Protein AF-A0A3C0AS66-F1 (afdb_monomer_lite)

Secondary structure (DSSP, 8-state):
-TTGGGTEEEEEEEEEEES----HHHHEE---SSEEEEEEEEEEEEEEEE-SSSSS--EEEEEEEEEEEEE-TT-SS---EEEPPEESSTTS---EEEEETTEEEEE-SEEE-SS--S----TTHHHHHHHHHHHHHHHHHHHHHH---------SS---SS--HHHHHHHHHHHHHHT-S-HHHHHHHHHHHHHHHHHHHS---SSPP-HHHHHHHHHHHT-

Sequence (223 aa):
EREAKAGKLKLEVRATGVGLIPDLDQIVDLKPKEFDVTAVENEGVSVSQFDKTEAGNAINSERLWLVSMEARPDLTRHPETFSFGLPKQEDHEVTYQRFEDADLVSVEPDIMLQQEYGTPEKSWMVPASVVFAVLILLVIIYRLIARKAPVVTSARYQVPEKITPFTVLGLLKDIERTNGLSPTGKQELGVSISRLEHYYFETPEGEEPDLNAVVHRWVNQTR

Radius of gyration: 50.4 Å; chains: 1; bounding box: 90×29×130 Å

Structure (mmCIF, N/CA/C/O backbone):
data_AF-A0A3C0AS66-F1
#
_entry.id   AF-A0A3C0AS66-F1
#
loop_
_atom_site.group_PDB
_atom_site.id
_atom_site.type_symbol
_atom_site.label_atom_id
_atom_site.label_alt_id
_atom_site.label_comp_id
_atom_site.label_asym_id
_atom_site.label_entity_id
_atom_site.label_seq_id
_atom_site.pdbx_PDB_ins_code
_atom_site.Cartn_x
_atom_site.Cartn_y
_atom_site.Cartn_z
_atom_site.occupancy
_atom_site.B_iso_or_equiv
_atom_site.auth_seq_id
_atom_site.auth_comp_id
_atom_site.auth_asym_id
_atom_site.auth_atom_id
_atom_site.pdbx_PDB_model_num
ATOM 1 N N . GLU A 1 1 ? 1.933 6.339 10.152 1.00 84.06 1 GLU A N 1
ATOM 2 C CA . GLU A 1 1 ? 2.713 6.357 8.888 1.00 84.06 1 GLU A CA 1
ATOM 3 C C . GLU A 1 1 ? 4.245 6.218 9.046 1.00 84.06 1 GLU A C 1
ATOM 5 O O . GLU A 1 1 ? 4.975 6.390 8.079 1.00 84.06 1 GLU A O 1
ATOM 10 N N . ARG A 1 2 ? 4.789 5.855 10.225 1.00 81.94 2 ARG A N 1
ATOM 11 C CA . ARG A 1 2 ? 6.257 5.804 10.444 1.00 81.94 2 ARG A CA 1
ATOM 12 C C . ARG A 1 2 ? 7.000 4.777 9.572 1.00 81.94 2 ARG A C 1
ATOM 14 O O . ARG A 1 2 ? 8.170 4.976 9.264 1.00 81.94 2 ARG A O 1
ATOM 21 N N . GLU A 1 3 ? 6.321 3.708 9.159 1.00 81.75 3 GLU A N 1
ATOM 22 C CA . GLU A 1 3 ? 6.874 2.645 8.306 1.00 81.75 3 GLU A CA 1
ATOM 23 C C . GLU A 1 3 ? 6.537 2.817 6.812 1.00 81.75 3 GLU A C 1
ATOM 25 O O . GLU A 1 3 ? 6.777 1.906 6.019 1.00 81.75 3 GLU A O 1
ATOM 30 N N . ALA A 1 4 ? 6.056 3.993 6.390 1.00 83.31 4 ALA A N 1
ATOM 31 C CA . ALA A 1 4 ? 5.681 4.237 4.993 1.00 83.31 4 ALA A CA 1
ATOM 32 C C . ALA A 1 4 ? 6.839 4.013 4.006 1.00 83.31 4 ALA A C 1
ATOM 34 O O . ALA A 1 4 ? 6.635 3.501 2.911 1.00 83.31 4 ALA A O 1
ATOM 35 N N . LYS A 1 5 ? 8.088 4.285 4.418 1.00 82.06 5 LYS A N 1
ATOM 36 C CA . LYS A 1 5 ? 9.289 3.993 3.608 1.00 82.06 5 LYS A CA 1
ATOM 37 C C . LYS A 1 5 ? 9.465 2.505 3.285 1.00 82.06 5 LYS A C 1
ATOM 39 O O . LYS A 1 5 ? 10.119 2.178 2.302 1.00 82.06 5 LYS A O 1
ATOM 44 N N . ALA A 1 6 ? 8.919 1.619 4.115 1.00 81.88 6 ALA A N 1
ATOM 45 C CA . ALA A 1 6 ? 8.888 0.178 3.880 1.00 81.88 6 ALA A CA 1
ATOM 46 C C . ALA A 1 6 ? 7.614 -0.268 3.135 1.00 81.88 6 ALA A C 1
ATOM 48 O O . ALA A 1 6 ? 7.385 -1.465 2.998 1.00 81.88 6 ALA A O 1
ATOM 49 N N . GLY A 1 7 ? 6.776 0.676 2.690 1.00 86.00 7 GLY A N 1
ATOM 50 C CA . GLY A 1 7 ? 5.489 0.416 2.045 1.00 86.00 7 GLY A CA 1
ATOM 51 C C . GLY A 1 7 ? 4.384 -0.031 3.004 1.00 86.00 7 GLY A C 1
ATOM 52 O O . GLY A 1 7 ? 3.325 -0.446 2.539 1.00 86.00 7 GLY A O 1
ATOM 53 N N . LYS A 1 8 ? 4.613 0.049 4.322 1.00 90.94 8 LYS A N 1
ATOM 54 C CA . LYS A 1 8 ? 3.719 -0.511 5.341 1.00 90.94 8 LYS A CA 1
ATOM 55 C C . LYS A 1 8 ? 2.936 0.561 6.079 1.00 90.94 8 LYS A C 1
ATOM 57 O O . LYS A 1 8 ? 3.510 1.498 6.641 1.00 90.94 8 LYS A O 1
ATOM 62 N N . LEU A 1 9 ? 1.625 0.366 6.147 1.00 94.31 9 LEU A N 1
ATOM 63 C CA . LEU A 1 9 ? 0.724 1.111 7.013 1.00 94.31 9 LEU A CA 1
ATOM 64 C C . LEU A 1 9 ? 0.410 0.265 8.252 1.00 94.31 9 LEU A C 1
ATOM 66 O O . LEU A 1 9 ? -0.066 -0.863 8.151 1.00 94.31 9 LEU A O 1
ATOM 70 N N . LYS A 1 10 ? 0.704 0.811 9.431 1.00 94.44 10 LYS A N 1
ATOM 71 C CA . LYS A 1 10 ? 0.409 0.188 10.724 1.00 94.44 10 LYS A CA 1
ATOM 72 C C . LYS A 1 10 ? -0.787 0.892 11.353 1.00 94.44 10 LYS A C 1
ATOM 74 O O . LYS A 1 10 ? -0.765 2.118 11.475 1.00 94.44 10 LYS A O 1
ATOM 79 N N . LEU A 1 11 ? -1.783 0.114 11.754 1.00 95.12 11 LEU A N 1
ATOM 80 C CA . LEU A 1 11 ? -2.949 0.564 12.504 1.00 95.12 11 LEU A CA 1
ATOM 81 C C . LEU A 1 11 ? -2.978 -0.166 13.842 1.00 95.12 11 LEU A C 1
ATOM 83 O O . LEU A 1 11 ? -2.943 -1.392 13.886 1.00 95.12 11 LEU A O 1
ATOM 87 N N . GLU A 1 12 ? -3.061 0.598 14.920 1.00 95.44 12 GLU A N 1
ATOM 88 C CA . GLU A 1 12 ? -3.324 0.065 16.250 1.00 95.44 12 GLU A CA 1
ATOM 89 C C . GLU A 1 12 ? -4.827 0.139 16.520 1.00 95.44 12 GLU A C 1
ATOM 91 O O . GLU A 1 12 ? -5.453 1.177 16.295 1.00 95.44 12 GLU A O 1
ATOM 96 N N . VAL A 1 13 ? -5.407 -0.964 16.986 1.00 96.00 13 VAL A N 1
ATOM 97 C CA . VAL A 1 13 ? -6.795 -1.015 17.448 1.00 96.00 13 VAL A CA 1
ATOM 98 C C . VAL A 1 13 ? -6.774 -1.381 18.919 1.00 96.00 13 VAL A C 1
ATOM 100 O O . VAL A 1 13 ? -6.309 -2.459 19.284 1.00 96.00 13 VAL A O 1
ATOM 103 N N . ARG A 1 14 ? -7.293 -0.489 19.761 1.00 95.94 14 ARG A N 1
ATOM 104 C CA . ARG A 1 14 ? -7.450 -0.712 21.197 1.00 95.94 14 ARG A CA 1
ATOM 105 C C . ARG A 1 14 ? -8.931 -0.749 21.535 1.00 95.94 14 ARG A C 1
ATOM 107 O O . ARG A 1 14 ? -9.639 0.219 21.271 1.00 95.94 14 ARG A O 1
ATOM 114 N N . ALA A 1 15 ? -9.373 -1.838 22.149 1.00 95.56 15 ALA A N 1
ATOM 115 C CA . ALA A 1 15 ? -10.711 -1.956 22.709 1.00 95.56 15 ALA A CA 1
ATOM 116 C C . ALA A 1 15 ? -10.625 -2.040 24.232 1.00 95.56 15 ALA A C 1
ATOM 118 O O . ALA A 1 15 ? -9.765 -2.735 24.770 1.00 95.56 15 ALA A O 1
ATOM 119 N N . THR A 1 16 ? -11.536 -1.360 24.917 1.00 94.12 16 THR A N 1
ATOM 120 C CA . THR A 1 16 ? -11.717 -1.436 26.367 1.00 94.12 16 THR A CA 1
ATOM 121 C C . THR A 1 16 ? -13.178 -1.737 26.666 1.00 94.12 16 THR A C 1
ATOM 123 O O . THR A 1 16 ? -14.070 -1.358 25.907 1.00 94.12 16 THR A O 1
ATOM 126 N N . GLY A 1 17 ? -13.445 -2.452 27.755 1.00 91.81 17 GLY A N 1
ATOM 127 C CA . GLY A 1 17 ? -14.819 -2.773 28.120 1.00 91.81 17 GLY A CA 1
ATOM 128 C C . GLY A 1 17 ? -14.942 -3.652 29.352 1.00 91.81 17 GLY A C 1
ATOM 129 O O . GLY A 1 17 ? -13.951 -4.058 29.964 1.00 91.81 17 GLY A O 1
ATOM 130 N N . VAL A 1 18 ? -16.192 -3.947 29.704 1.00 90.25 18 VAL A N 1
ATOM 131 C CA . VAL A 1 18 ? -16.537 -4.852 30.801 1.00 90.25 18 VAL A CA 1
ATOM 132 C C . VAL A 1 18 ? -16.698 -6.274 30.258 1.00 90.25 18 VAL A C 1
ATOM 134 O O . VAL A 1 18 ? -17.420 -6.511 29.294 1.00 90.25 18 VAL A O 1
ATOM 137 N N . GLY A 1 19 ? -16.038 -7.239 30.894 1.00 89.12 19 GLY A N 1
ATOM 138 C CA . GLY A 1 19 ? -16.016 -8.644 30.503 1.00 89.12 19 GLY A CA 1
ATOM 139 C C . GLY A 1 19 ? -14.790 -9.008 29.670 1.00 89.12 19 GLY A C 1
ATOM 140 O O . GLY A 1 19 ? -13.739 -8.378 29.771 1.00 89.12 19 GLY A O 1
ATOM 141 N N . LEU A 1 20 ? -14.909 -10.075 28.881 1.00 90.31 20 LEU A N 1
ATOM 142 C CA . LEU A 1 20 ? -13.871 -10.508 27.949 1.00 90.31 20 LEU A CA 1
ATOM 143 C C . LEU A 1 20 ? -14.140 -9.900 26.577 1.00 90.31 20 LEU A C 1
ATOM 145 O O . LEU A 1 20 ? -15.201 -10.128 25.999 1.00 90.31 20 LEU A O 1
ATOM 149 N N . ILE A 1 21 ? -13.166 -9.162 26.052 1.00 93.00 21 ILE A N 1
ATOM 150 C CA . ILE A 1 21 ? -13.283 -8.541 24.735 1.00 93.00 21 ILE A CA 1
ATOM 151 C C . ILE A 1 21 ? -13.106 -9.617 23.646 1.00 93.00 21 ILE A C 1
ATOM 153 O O . ILE A 1 21 ? -12.078 -10.311 23.639 1.00 93.00 21 ILE A O 1
ATOM 157 N N . PRO A 1 22 ? -14.078 -9.766 22.724 1.00 93.31 22 PRO A N 1
ATOM 158 C CA . PRO A 1 22 ? -14.012 -10.748 21.644 1.00 93.31 22 PRO A CA 1
ATOM 159 C C . PRO A 1 22 ? -12.913 -10.409 20.622 1.00 93.31 22 PRO A C 1
ATOM 161 O O . PRO A 1 22 ? -12.156 -9.451 20.780 1.00 93.31 22 PRO A O 1
ATOM 164 N N . ASP A 1 23 ? -12.756 -11.250 19.600 1.00 94.31 23 ASP A N 1
ATOM 165 C CA . ASP A 1 23 ? -11.749 -11.037 18.556 1.00 94.31 23 ASP A CA 1
ATOM 166 C C . ASP A 1 23 ? -12.065 -9.815 17.678 1.00 94.31 23 ASP A C 1
ATOM 168 O O . ASP A 1 23 ? -13.210 -9.370 17.582 1.00 94.31 23 ASP A O 1
ATOM 172 N N . LEU A 1 24 ? -11.029 -9.270 17.030 1.00 94.62 24 LEU A N 1
ATOM 173 C CA . LEU A 1 24 ? -11.097 -8.028 16.252 1.00 94.62 24 LEU A CA 1
ATOM 174 C C . LEU A 1 24 ? -12.186 -8.061 15.174 1.00 94.62 24 LEU A C 1
ATOM 176 O O . LEU A 1 24 ? -12.915 -7.089 14.983 1.00 94.62 24 LEU A O 1
ATOM 180 N N . ASP A 1 25 ? -12.322 -9.196 14.495 1.00 93.94 25 ASP A N 1
ATOM 181 C CA . ASP A 1 25 ? -13.297 -9.406 13.431 1.00 93.94 25 ASP A CA 1
ATOM 182 C C . ASP A 1 25 ? -14.742 -9.423 13.938 1.00 93.94 25 ASP A C 1
ATOM 184 O O . ASP A 1 25 ? -15.660 -9.318 13.131 1.00 93.94 25 ASP A O 1
ATOM 188 N N . GLN A 1 26 ? -14.980 -9.529 15.244 1.00 93.38 26 GLN A N 1
ATOM 189 C CA . GLN A 1 26 ? -16.316 -9.458 15.840 1.00 93.38 26 GLN A CA 1
ATOM 190 C C . GLN A 1 26 ? -16.703 -8.034 16.250 1.00 93.38 26 GLN A C 1
ATOM 192 O O . GLN A 1 26 ? -17.895 -7.763 16.381 1.00 93.38 26 GLN A O 1
ATOM 197 N N . ILE A 1 27 ? -15.734 -7.124 16.387 1.00 93.62 27 ILE A N 1
ATOM 198 C CA . ILE A 1 27 ? -15.966 -5.761 16.894 1.00 93.62 27 ILE A CA 1
ATOM 199 C C . ILE A 1 27 ? -15.778 -4.674 15.841 1.00 93.62 27 ILE A C 1
ATOM 201 O O . ILE A 1 27 ? -16.466 -3.659 15.900 1.00 93.62 27 ILE A O 1
ATOM 205 N N . VAL A 1 28 ? -14.889 -4.875 14.866 1.00 94.50 28 VAL A N 1
ATOM 206 C CA . VAL A 1 28 ? -14.545 -3.865 13.857 1.00 94.50 28 VAL A CA 1
ATOM 207 C C . VAL A 1 28 ? -14.578 -4.487 12.464 1.00 94.50 28 VAL A C 1
ATOM 209 O O . VAL A 1 28 ? -14.062 -5.580 12.232 1.00 94.50 28 VAL A O 1
ATOM 212 N N . ASP A 1 29 ? -15.179 -3.778 11.511 1.00 93.81 29 ASP A N 1
ATOM 213 C CA . ASP A 1 29 ? -15.067 -4.075 10.085 1.00 93.81 29 ASP A CA 1
ATOM 214 C C . ASP A 1 29 ? -13.959 -3.206 9.474 1.00 93.81 29 ASP A C 1
ATOM 216 O O . ASP A 1 29 ? -14.173 -2.038 9.153 1.00 93.81 29 ASP A O 1
ATOM 220 N N . LEU A 1 30 ? -12.748 -3.762 9.361 1.00 90.19 30 LEU A N 1
ATOM 221 C CA . LEU A 1 30 ? -11.568 -3.012 8.916 1.00 90.19 30 LEU A CA 1
ATOM 222 C C . LEU A 1 30 ? -11.576 -2.652 7.428 1.00 90.19 30 LEU A C 1
ATOM 224 O O . LEU A 1 30 ? -10.944 -1.664 7.082 1.00 90.19 30 LEU A O 1
ATOM 228 N N . LYS A 1 31 ? -12.227 -3.463 6.576 1.00 85.19 31 LYS A N 1
ATOM 229 C CA . LYS A 1 31 ? -12.175 -3.479 5.092 1.00 85.19 31 LYS A CA 1
ATOM 230 C C . LYS A 1 31 ? -11.560 -2.223 4.435 1.00 85.19 31 LYS A C 1
ATOM 232 O O . LYS A 1 31 ? -12.297 -1.385 3.902 1.00 85.19 31 LYS A O 1
ATOM 237 N N . PRO A 1 32 ? -10.220 -2.104 4.401 1.00 88.62 32 PRO A N 1
ATOM 238 C CA . PRO A 1 32 ? -9.584 -0.938 3.811 1.00 88.62 32 PRO A CA 1
ATOM 239 C C . PRO A 1 32 ? -9.673 -1.033 2.282 1.00 88.62 32 PRO A C 1
ATOM 241 O O . PRO A 1 32 ? -9.426 -2.082 1.693 1.00 88.62 32 PRO A O 1
ATOM 244 N N . LYS A 1 33 ? -10.059 0.060 1.613 1.00 89.50 33 LYS A N 1
ATOM 245 C CA . LYS A 1 33 ? -10.353 0.047 0.164 1.00 89.50 33 LYS A CA 1
ATOM 246 C C . LYS A 1 33 ? -9.116 -0.173 -0.711 1.00 89.50 33 LYS A C 1
ATOM 248 O O . LYS A 1 33 ? -9.196 -0.827 -1.749 1.00 89.50 33 LYS A O 1
ATOM 253 N N . GLU A 1 34 ? -7.985 0.410 -0.334 1.00 93.25 34 GLU A N 1
ATOM 254 C CA . GLU A 1 34 ? -6.769 0.484 -1.164 1.00 93.25 34 GLU A CA 1
ATOM 255 C C . GLU A 1 34 ? -5.580 -0.270 -0.551 1.00 93.25 34 GLU A C 1
ATOM 257 O O . GLU A 1 34 ? -4.472 -0.231 -1.080 1.00 93.25 34 GLU A O 1
ATOM 262 N N . PHE A 1 35 ? -5.813 -1.007 0.535 1.00 94.94 35 PHE A N 1
ATOM 263 C CA . PHE A 1 35 ? -4.779 -1.751 1.243 1.00 94.94 35 PHE A CA 1
ATOM 264 C C . PHE A 1 35 ? -5.193 -3.207 1.447 1.00 94.94 35 PHE A C 1
ATOM 266 O O . PHE A 1 35 ? -6.367 -3.493 1.666 1.00 94.94 35 PHE A O 1
ATOM 273 N N . ASP A 1 36 ? -4.219 -4.108 1.428 1.00 94.31 36 ASP A N 1
ATOM 274 C CA . ASP A 1 36 ? -4.372 -5.490 1.870 1.00 94.31 36 ASP A CA 1
ATOM 275 C C . ASP A 1 36 ? -3.850 -5.625 3.302 1.00 94.31 36 ASP A C 1
ATOM 277 O O . ASP A 1 36 ? -2.772 -5.129 3.637 1.00 94.31 36 ASP A O 1
ATOM 281 N N . VAL A 1 37 ? -4.605 -6.317 4.159 1.00 94.81 37 VAL A N 1
ATOM 282 C CA . VAL A 1 37 ? -4.151 -6.664 5.512 1.00 94.81 37 VAL A CA 1
ATOM 283 C C . VAL A 1 37 ? -3.174 -7.832 5.409 1.00 94.81 37 VAL A C 1
ATOM 285 O O . VAL A 1 37 ? -3.558 -8.943 5.051 1.00 94.81 37 VAL A O 1
ATOM 288 N N . THR A 1 38 ? -1.908 -7.584 5.734 1.00 94.69 38 THR A N 1
ATOM 289 C CA . THR A 1 38 ? -0.825 -8.572 5.622 1.00 94.69 38 THR A CA 1
ATOM 29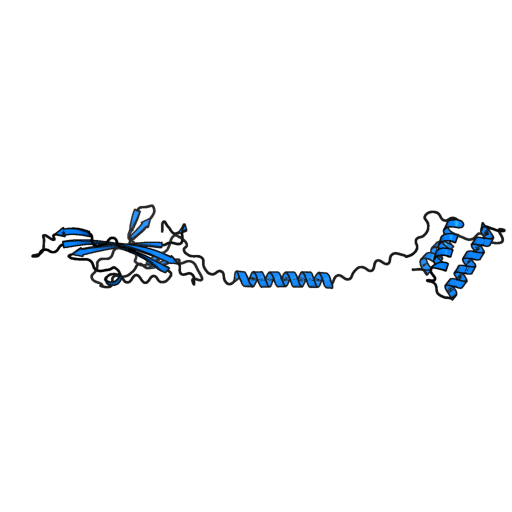0 C C . THR A 1 38 ? -0.558 -9.311 6.928 1.00 94.69 38 THR A C 1
ATOM 292 O O . THR A 1 38 ? -0.116 -10.459 6.901 1.00 94.69 38 THR A O 1
ATOM 295 N N . ALA A 1 39 ? -0.842 -8.689 8.075 1.00 94.75 39 ALA A N 1
ATOM 296 C CA . ALA A 1 39 ? -0.745 -9.328 9.384 1.00 94.75 39 ALA A CA 1
ATOM 297 C C . ALA A 1 39 ? -1.671 -8.662 10.408 1.00 94.75 39 ALA A C 1
ATOM 299 O O . ALA A 1 39 ? -1.897 -7.453 10.361 1.00 94.75 39 ALA A O 1
ATOM 300 N N . VAL A 1 40 ? -2.151 -9.453 11.367 1.00 96.38 40 VAL A N 1
ATOM 301 C CA . VAL A 1 40 ? -2.849 -8.971 12.563 1.00 96.38 40 VAL A CA 1
ATOM 302 C C . VAL A 1 40 ? -2.183 -9.615 13.769 1.00 96.38 40 VAL A C 1
ATOM 304 O O . VAL A 1 40 ? -2.296 -10.822 13.983 1.00 96.38 40 VAL A O 1
ATOM 307 N N . GLU A 1 41 ? -1.463 -8.812 14.539 1.00 96.50 41 GLU A N 1
ATOM 308 C CA . GLU A 1 41 ? -0.873 -9.222 15.809 1.00 96.50 41 GLU A CA 1
ATOM 309 C C . GLU A 1 41 ? -1.874 -8.916 16.928 1.00 96.50 41 GLU A C 1
ATOM 311 O O . GLU A 1 41 ? -2.540 -7.883 16.913 1.00 96.50 41 GLU A O 1
ATOM 316 N N . ASN A 1 42 ? -2.017 -9.835 17.878 1.00 94.56 42 ASN A N 1
ATOM 317 C CA . ASN A 1 42 ? -2.997 -9.761 18.957 1.00 94.56 42 ASN A CA 1
ATOM 318 C C . ASN A 1 42 ? -2.288 -10.021 20.285 1.00 94.56 42 ASN A C 1
ATOM 320 O O . ASN A 1 42 ? -1.772 -11.120 20.492 1.00 94.56 42 ASN A O 1
ATOM 324 N N . GLU A 1 43 ? -2.314 -9.042 21.186 1.00 90.75 43 GLU A N 1
ATOM 325 C CA . GLU A 1 43 ? -1.665 -9.154 22.500 1.00 90.75 43 GLU A CA 1
ATOM 326 C C . GLU A 1 43 ? -2.514 -9.916 23.533 1.00 90.75 43 GLU A C 1
ATOM 328 O O . GLU A 1 43 ? -2.048 -10.234 24.626 1.00 90.75 43 GLU A O 1
ATOM 333 N N . GLY A 1 44 ? -3.747 -10.282 23.171 1.00 90.56 44 GLY A N 1
ATOM 334 C CA . GLY A 1 44 ? -4.689 -10.958 24.056 1.00 90.56 44 GLY A CA 1
ATOM 335 C C . GLY A 1 44 ? -5.424 -9.996 24.990 1.00 90.56 44 GLY A C 1
ATOM 336 O O . GLY A 1 44 ? -5.247 -8.782 24.945 1.00 90.56 44 GLY A O 1
ATOM 337 N N . VAL A 1 45 ? -6.315 -10.553 25.813 1.00 92.81 45 VAL A N 1
ATOM 338 C CA . VAL A 1 45 ? -7.106 -9.773 26.774 1.00 92.81 45 VAL A CA 1
ATOM 339 C C . VAL A 1 45 ? -6.268 -9.501 28.022 1.00 92.81 45 VAL A C 1
ATOM 341 O O . VAL A 1 45 ? -5.823 -10.435 28.692 1.00 92.81 45 VAL A O 1
ATOM 344 N N . SER A 1 46 ? -6.114 -8.227 28.364 1.00 93.44 46 SER A N 1
ATOM 345 C CA . SER A 1 46 ? -5.507 -7.750 29.603 1.00 93.44 46 SER A CA 1
ATOM 346 C C . SER A 1 46 ? -6.594 -7.345 30.595 1.00 93.44 46 SER A C 1
ATOM 348 O O . SER A 1 46 ? -7.469 -6.545 30.275 1.00 93.44 46 SER A O 1
ATOM 350 N N . VAL A 1 47 ? -6.562 -7.897 31.809 1.00 91.69 47 VAL A N 1
ATOM 351 C CA . VAL A 1 47 ? -7.538 -7.586 32.865 1.00 91.69 47 VAL A CA 1
ATOM 352 C C . VAL A 1 47 ? -6.964 -6.516 33.783 1.00 91.69 47 VAL A C 1
ATOM 354 O O . VAL A 1 47 ? -5.943 -6.746 34.429 1.00 91.69 47 VAL A O 1
ATOM 357 N N . SER A 1 48 ? -7.625 -5.361 33.871 1.00 86.50 48 SER A N 1
ATOM 358 C CA . SER A 1 48 ? -7.145 -4.236 34.682 1.00 86.50 48 SER A CA 1
ATOM 359 C C . SER A 1 48 ? -7.635 -4.311 36.128 1.00 86.50 48 SER A C 1
ATOM 361 O O . SER A 1 48 ? -6.843 -4.170 37.059 1.00 86.50 48 SER A O 1
ATOM 363 N N . GLN A 1 49 ? -8.931 -4.554 36.343 1.00 86.62 49 GLN A N 1
ATOM 364 C CA . GLN A 1 49 ? -9.531 -4.655 37.677 1.00 86.62 49 GLN A CA 1
ATOM 365 C C . GLN A 1 49 ? -10.911 -5.317 37.638 1.00 86.62 49 GLN A C 1
ATOM 367 O O . GLN A 1 49 ? -11.565 -5.340 36.600 1.00 86.62 49 GLN A O 1
ATOM 372 N N . PHE A 1 50 ? -11.402 -5.777 38.789 1.00 85.31 50 PHE A N 1
ATOM 373 C CA . PHE A 1 50 ? -12.821 -6.100 38.943 1.00 85.31 50 PHE A CA 1
ATOM 374 C C . PHE A 1 50 ? -13.664 -4.825 38.940 1.00 85.31 50 PHE A C 1
ATOM 376 O O . PHE A 1 50 ? -13.278 -3.814 39.536 1.00 85.31 50 PHE A O 1
ATOM 383 N N . ASP A 1 51 ? -14.812 -4.888 38.279 1.00 79.56 51 ASP A N 1
ATOM 384 C CA . ASP A 1 51 ? -15.841 -3.869 38.376 1.00 79.56 51 ASP A CA 1
ATOM 385 C C . ASP A 1 51 ? -16.442 -3.905 39.788 1.00 79.56 51 ASP A C 1
ATOM 387 O O . ASP A 1 51 ? -16.902 -4.941 40.265 1.00 79.56 51 ASP A O 1
ATOM 391 N N . LYS A 1 52 ? -16.366 -2.773 40.490 1.00 77.12 52 LYS A N 1
ATOM 392 C CA . LYS A 1 52 ? -16.859 -2.617 41.870 1.00 77.12 52 LYS A CA 1
ATOM 393 C C . LYS A 1 52 ? -18.232 -1.951 41.925 1.00 77.12 52 LYS A C 1
ATOM 395 O O . LYS A 1 52 ? -18.755 -1.733 43.017 1.00 77.12 52 LYS A O 1
ATOM 400 N N . THR A 1 53 ? -18.759 -1.562 40.771 1.00 73.88 53 THR A N 1
ATOM 401 C CA . THR A 1 53 ? -19.942 -0.711 40.631 1.00 73.88 53 THR A CA 1
ATOM 402 C C . THR A 1 53 ? -21.205 -1.530 40.391 1.00 73.88 53 THR A C 1
ATOM 404 O O . THR A 1 53 ? -22.271 -1.142 40.865 1.00 73.88 53 THR A O 1
ATOM 407 N N . GLU A 1 54 ? -21.089 -2.686 39.736 1.00 70.06 54 GLU A N 1
ATOM 408 C CA . GLU A 1 54 ? -22.206 -3.603 39.499 1.00 70.06 54 GLU A CA 1
ATOM 409 C C . GLU A 1 54 ? -22.200 -4.819 40.437 1.00 70.06 54 GLU A C 1
ATOM 411 O O . GLU A 1 54 ? -21.166 -5.262 40.937 1.00 70.06 54 GLU A O 1
ATOM 416 N N . ALA A 1 55 ? -23.386 -5.385 40.684 1.00 61.56 55 ALA A N 1
ATOM 417 C CA . ALA A 1 55 ? -23.537 -6.612 41.459 1.00 61.56 55 ALA A CA 1
ATOM 418 C C . ALA A 1 55 ? -23.066 -7.824 40.632 1.00 61.56 55 ALA A C 1
ATOM 420 O O . ALA A 1 55 ? -23.853 -8.465 39.939 1.00 61.56 55 ALA A O 1
ATOM 421 N N . GLY A 1 56 ? -21.774 -8.145 40.706 1.00 68.50 56 GLY A N 1
ATOM 422 C CA . GLY A 1 56 ? -21.175 -9.293 40.025 1.00 68.50 56 GLY A CA 1
ATOM 423 C C . GLY A 1 56 ? -19.648 -9.301 40.107 1.00 68.50 56 GLY A C 1
ATOM 424 O O . GLY A 1 56 ? -19.037 -8.369 40.613 1.00 68.50 56 GLY A O 1
ATOM 425 N N . ASN A 1 57 ? -19.022 -10.359 39.585 1.00 77.62 57 ASN A N 1
ATOM 426 C CA . ASN A 1 57 ? -17.563 -10.449 39.429 1.00 77.62 57 ASN A CA 1
ATOM 427 C C . ASN A 1 57 ? -17.140 -10.018 38.013 1.00 77.62 57 ASN A C 1
ATOM 429 O O . ASN A 1 57 ? -16.329 -10.691 37.373 1.00 77.62 57 ASN A O 1
ATOM 433 N N . ALA A 1 58 ? -17.749 -8.954 37.488 1.00 83.75 58 ALA A N 1
ATOM 434 C CA . ALA A 1 58 ? -17.386 -8.433 36.179 1.00 83.75 58 ALA A CA 1
ATOM 435 C C . ALA A 1 58 ? -15.973 -7.833 36.230 1.00 83.75 58 ALA A C 1
ATOM 437 O O . ALA A 1 58 ? -15.495 -7.410 37.283 1.00 83.75 58 ALA A O 1
ATOM 438 N N . ILE A 1 59 ? -15.273 -7.846 35.101 1.00 89.25 59 ILE A N 1
ATOM 439 C CA . ILE A 1 59 ? -13.894 -7.365 34.993 1.00 89.25 59 ILE A CA 1
ATOM 440 C C . ILE A 1 59 ? -13.830 -6.241 33.976 1.00 89.25 59 ILE A C 1
ATOM 442 O O . ILE A 1 59 ? -14.472 -6.320 32.941 1.00 89.25 59 ILE A O 1
ATOM 446 N N . ASN A 1 60 ? -13.029 -5.222 34.242 1.00 91.94 60 ASN A N 1
ATOM 447 C CA . ASN A 1 60 ? -12.613 -4.274 33.224 1.00 91.94 60 ASN A CA 1
ATOM 448 C C . ASN A 1 60 ? -11.412 -4.868 32.496 1.00 91.94 60 ASN A C 1
ATOM 450 O O . ASN A 1 60 ? -10.435 -5.283 33.133 1.00 91.94 60 ASN A O 1
ATOM 454 N N . SER A 1 61 ? -11.488 -4.923 31.175 1.00 94.19 61 SER A N 1
ATOM 455 C CA . SER A 1 61 ? -10.414 -5.441 30.344 1.00 94.19 61 SER A CA 1
ATOM 456 C C . SER A 1 61 ? -10.099 -4.524 29.172 1.00 94.19 61 SER A C 1
ATOM 458 O O . SER A 1 61 ? -10.879 -3.646 28.798 1.00 94.19 61 SER A O 1
ATOM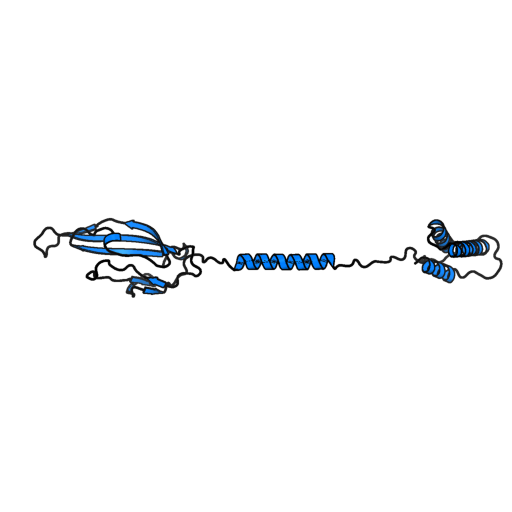 460 N N . GLU A 1 62 ? -8.907 -4.724 28.631 1.00 95.31 62 GLU A N 1
ATOM 461 C CA . GLU A 1 62 ? -8.400 -4.091 27.426 1.00 95.31 62 GLU A CA 1
ATOM 462 C C . GLU A 1 62 ? -7.875 -5.172 26.484 1.00 95.31 62 GLU A C 1
ATOM 464 O O . GLU A 1 62 ? -7.385 -6.216 26.925 1.00 95.31 62 GLU A O 1
ATOM 469 N N . ARG A 1 63 ? -7.969 -4.929 25.181 1.00 96.31 63 ARG A N 1
ATOM 470 C CA . ARG A 1 63 ? -7.346 -5.763 24.161 1.00 96.31 63 ARG A CA 1
ATOM 471 C C . ARG A 1 63 ? -6.755 -4.895 23.061 1.00 96.31 63 ARG A C 1
ATOM 473 O O . ARG A 1 63 ? -7.412 -3.969 22.581 1.00 96.31 63 ARG A O 1
ATOM 480 N N . LEU A 1 64 ? -5.523 -5.221 22.679 1.00 96.56 64 LEU A N 1
ATOM 481 C CA . LEU A 1 64 ? -4.748 -4.494 21.683 1.00 96.56 64 LEU A CA 1
ATOM 482 C C . LEU A 1 64 ? -4.461 -5.379 20.470 1.00 96.56 64 LEU A C 1
ATOM 484 O O . LEU A 1 64 ? -4.037 -6.534 20.606 1.00 96.56 64 LEU A O 1
ATOM 488 N N . TRP A 1 65 ? -4.660 -4.809 19.285 1.00 97.31 65 TRP A N 1
ATOM 489 C CA . TRP A 1 65 ? -4.257 -5.400 18.018 1.00 97.31 65 TRP A CA 1
ATOM 490 C C . TRP A 1 65 ? -3.370 -4.445 17.232 1.00 97.31 65 TRP A C 1
ATOM 492 O O . TRP A 1 65 ? -3.678 -3.258 17.111 1.00 97.31 65 TRP A O 1
ATOM 502 N N . LEU A 1 66 ? -2.320 -4.990 16.620 1.00 96.31 66 LEU A N 1
ATOM 503 C CA . LEU A 1 66 ? -1.493 -4.284 15.649 1.00 96.31 66 LEU A CA 1
ATOM 504 C C . LEU A 1 66 ? -1.742 -4.866 14.256 1.00 96.31 66 LEU A C 1
ATOM 506 O O . LEU A 1 66 ? -1.349 -5.989 13.934 1.00 96.31 66 LEU A O 1
ATOM 510 N N . VAL A 1 67 ? -2.404 -4.081 13.415 1.00 96.56 67 VAL A N 1
ATOM 511 C CA . VAL A 1 67 ? -2.757 -4.435 12.042 1.00 96.56 67 VAL A CA 1
ATOM 512 C C . VAL A 1 67 ? -1.697 -3.877 11.099 1.00 96.56 67 VAL A C 1
ATOM 514 O O . VAL A 1 67 ? -1.415 -2.678 11.086 1.00 96.56 67 VAL A O 1
ATOM 517 N N . SER A 1 68 ? -1.108 -4.755 10.295 1.00 95.69 68 SER A N 1
ATOM 518 C CA . SER A 1 68 ? -0.156 -4.402 9.243 1.00 95.69 68 SER A CA 1
ATOM 519 C C . SER A 1 68 ? -0.835 -4.470 7.889 1.00 95.69 68 SER A C 1
ATOM 521 O O . SER A 1 68 ? -1.503 -5.455 7.575 1.00 95.69 68 SER A O 1
ATOM 523 N N . MET A 1 69 ? -0.648 -3.426 7.093 1.00 95.94 69 MET A N 1
ATOM 524 C CA . MET A 1 69 ? -1.271 -3.262 5.790 1.00 95.94 69 MET A CA 1
ATOM 525 C C . MET A 1 69 ? -0.244 -2.825 4.750 1.00 95.94 69 MET A C 1
ATOM 527 O O . MET A 1 69 ? 0.685 -2.078 5.061 1.00 95.94 69 MET A O 1
ATOM 531 N N . GLU A 1 70 ? -0.433 -3.263 3.512 1.00 94.38 70 GLU A N 1
ATOM 532 C CA . GLU A 1 70 ? 0.350 -2.829 2.351 1.00 94.38 70 GLU A CA 1
ATOM 533 C C . GLU A 1 70 ? -0.602 -2.358 1.251 1.00 94.38 70 GLU A C 1
ATOM 535 O O . GLU A 1 70 ? -1.718 -2.863 1.132 1.00 94.38 70 GLU A O 1
ATOM 540 N N . ALA A 1 71 ? -0.201 -1.348 0.477 1.00 94.00 71 ALA A N 1
ATOM 541 C CA . ALA A 1 71 ? -1.020 -0.878 -0.638 1.00 94.00 71 ALA A CA 1
ATOM 542 C C . ALA A 1 71 ? -1.162 -1.986 -1.686 1.00 94.00 71 ALA A C 1
ATOM 544 O O . ALA A 1 71 ? -0.187 -2.681 -1.992 1.00 94.00 71 ALA A O 1
ATOM 545 N N . ARG A 1 72 ? -2.364 -2.137 -2.246 1.00 91.62 72 ARG A N 1
ATOM 546 C CA . ARG A 1 72 ? -2.625 -3.223 -3.194 1.00 91.62 72 ARG A CA 1
ATOM 547 C C . ARG A 1 72 ? -1.757 -3.076 -4.457 1.00 91.62 72 ARG A C 1
ATOM 549 O O . ARG A 1 72 ? -1.555 -1.956 -4.939 1.00 91.62 72 ARG A O 1
ATOM 556 N N . PRO A 1 73 ? -1.240 -4.179 -5.025 1.00 86.19 73 PRO A N 1
ATOM 557 C CA . PRO A 1 73 ? -0.350 -4.117 -6.185 1.00 86.19 73 PRO A CA 1
ATOM 558 C C . PRO A 1 73 ? -1.071 -3.715 -7.481 1.00 86.19 73 PRO A C 1
ATOM 560 O O . PRO A 1 73 ? -0.421 -3.256 -8.414 1.00 86.19 73 PRO A O 1
ATOM 563 N N . ASP A 1 74 ? -2.399 -3.863 -7.548 1.00 87.00 74 ASP A N 1
ATOM 564 C CA . ASP A 1 74 ? -3.233 -3.550 -8.717 1.00 87.00 74 ASP A CA 1
ATOM 565 C C . ASP A 1 74 ? -3.588 -2.058 -8.845 1.00 87.00 74 ASP A C 1
ATOM 567 O O . ASP A 1 74 ? -4.310 -1.654 -9.762 1.00 87.00 74 ASP A O 1
ATOM 571 N N . LEU A 1 75 ? -3.103 -1.216 -7.930 1.00 87.00 75 LEU A N 1
ATOM 572 C CA . LEU A 1 75 ? -3.417 0.204 -7.945 1.00 87.00 75 LEU A CA 1
ATOM 573 C C . LEU A 1 75 ? -2.710 0.932 -9.094 1.00 87.00 75 LEU A C 1
ATOM 575 O O . LEU A 1 75 ? -1.503 0.833 -9.313 1.00 87.00 75 LEU A O 1
ATOM 579 N N . THR A 1 76 ? -3.486 1.752 -9.802 1.00 84.00 76 THR A N 1
ATOM 580 C CA . THR A 1 76 ? -2.978 2.623 -10.877 1.00 84.00 76 THR A CA 1
ATOM 581 C C . THR A 1 76 ? -2.341 3.911 -10.354 1.00 84.00 76 THR A C 1
ATOM 583 O O . THR A 1 76 ? -1.615 4.584 -11.088 1.00 84.00 76 THR A O 1
ATOM 586 N N . ARG A 1 77 ? -2.611 4.269 -9.094 1.00 87.12 77 ARG A N 1
ATOM 587 C CA . ARG A 1 77 ? -2.095 5.450 -8.390 1.00 87.12 77 ARG A CA 1
ATOM 588 C C . ARG A 1 77 ? -1.825 5.102 -6.930 1.00 87.12 77 ARG A C 1
ATOM 590 O O . ARG A 1 77 ? -2.378 4.133 -6.424 1.00 87.12 77 ARG A O 1
ATOM 597 N N . HIS A 1 78 ? -0.969 5.880 -6.277 1.00 90.44 78 HIS A N 1
ATOM 598 C CA . HIS A 1 78 ? -0.756 5.734 -4.840 1.00 90.44 78 HIS A CA 1
ATOM 599 C C . HIS A 1 78 ? -2.054 6.061 -4.084 1.00 90.44 78 HIS A C 1
ATOM 601 O O . HIS A 1 78 ? -2.750 6.991 -4.502 1.00 90.44 78 HIS A O 1
ATOM 607 N N . PRO A 1 79 ? -2.371 5.340 -2.994 1.00 93.00 79 PRO A N 1
ATOM 608 C CA . PRO A 1 79 ? -3.452 5.721 -2.095 1.00 93.00 79 PRO A CA 1
ATOM 609 C C . PRO A 1 79 ? -3.231 7.133 -1.554 1.00 93.00 79 PRO A C 1
ATOM 611 O O . PRO A 1 79 ? -2.151 7.443 -1.050 1.00 93.00 79 PRO A O 1
ATOM 614 N N . GLU A 1 80 ? -4.252 7.979 -1.650 1.00 93.56 80 GLU A N 1
ATOM 615 C CA . GLU A 1 80 ? -4.224 9.351 -1.119 1.00 93.56 80 GLU A CA 1
ATOM 616 C C . GLU A 1 80 ? -5.003 9.465 0.194 1.00 93.56 80 GLU A C 1
ATOM 618 O O . GLU A 1 80 ? -4.799 10.402 0.968 1.00 93.56 80 GLU A O 1
ATOM 623 N N . THR A 1 81 ? -5.899 8.514 0.461 1.00 94.06 81 THR A N 1
ATOM 624 C CA . THR A 1 81 ? -6.754 8.515 1.642 1.00 94.06 81 THR A CA 1
ATOM 625 C C . THR A 1 81 ? -6.744 7.170 2.347 1.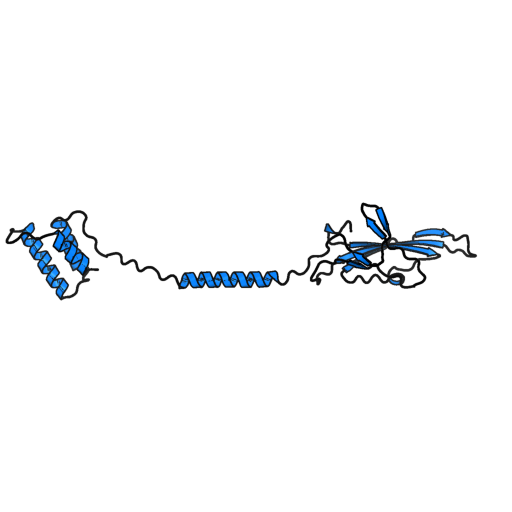00 94.06 81 THR A C 1
ATOM 627 O O . THR A 1 81 ? -6.455 6.120 1.772 1.00 94.06 81 THR A O 1
ATOM 630 N N . PHE A 1 82 ? -7.066 7.209 3.633 1.00 94.81 82 PHE A N 1
ATOM 631 C CA . PHE A 1 82 ? -7.266 6.028 4.450 1.00 94.81 82 PHE A CA 1
ATOM 632 C C . PHE A 1 82 ? -8.565 6.167 5.234 1.00 94.81 82 PHE A C 1
ATOM 634 O O . PHE A 1 82 ? -8.795 7.186 5.884 1.00 94.81 82 PHE A O 1
ATOM 641 N N . SER A 1 83 ? -9.387 5.124 5.172 1.00 94.69 83 SER A N 1
ATOM 642 C CA . SER A 1 83 ? -10.609 4.992 5.958 1.00 94.69 83 SER A CA 1
ATOM 643 C C . SER A 1 83 ? -10.342 4.028 7.107 1.00 94.69 83 SER A C 1
ATOM 645 O O . SER A 1 83 ? -9.956 2.879 6.870 1.00 94.69 83 SER A O 1
ATOM 647 N N . PHE A 1 84 ? -10.552 4.476 8.340 1.00 94.75 84 PHE A N 1
ATOM 648 C CA . PHE A 1 84 ? -10.525 3.605 9.507 1.00 94.75 84 PHE A CA 1
ATOM 649 C C . PHE A 1 84 ? -11.671 2.584 9.450 1.00 94.75 84 PHE A C 1
ATOM 651 O O . PHE A 1 84 ? -12.722 2.823 8.852 1.00 94.75 84 PHE A O 1
ATOM 658 N N . GLY A 1 85 ? -11.464 1.436 10.098 1.00 92.44 85 GLY A N 1
ATOM 659 C CA . GLY A 1 85 ? -12.516 0.440 10.261 1.00 92.44 85 GLY A CA 1
ATOM 660 C C . GLY A 1 85 ? -13.657 0.965 11.124 1.00 92.44 85 GLY A C 1
ATOM 661 O O . GLY A 1 85 ? -13.430 1.703 12.082 1.00 92.44 85 GLY A O 1
ATOM 662 N N . LEU A 1 86 ? -14.878 0.552 10.800 1.00 91.88 86 LEU A N 1
ATOM 663 C CA . LEU A 1 86 ? -16.071 0.949 11.542 1.00 91.88 86 LEU A CA 1
ATOM 664 C C . LEU A 1 86 ? -16.413 -0.092 12.611 1.00 91.88 86 LEU A C 1
ATOM 666 O O . LEU A 1 86 ? -16.226 -1.291 12.371 1.00 91.88 86 LEU A O 1
ATOM 670 N N . PRO A 1 87 ? -16.936 0.323 13.777 1.00 93.31 87 PRO A N 1
ATOM 671 C CA . PRO A 1 87 ? -17.438 -0.622 14.759 1.00 93.31 87 PRO A CA 1
ATOM 672 C C . PRO A 1 87 ? -18.627 -1.392 14.170 1.00 93.31 87 PRO A C 1
ATOM 674 O O . PRO A 1 87 ? -19.441 -0.846 13.423 1.00 93.31 87 PRO A O 1
ATOM 677 N N . LYS A 1 88 ? -18.742 -2.677 14.506 1.00 93.69 88 LYS A N 1
ATOM 678 C CA . LYS A 1 88 ? -19.871 -3.512 14.067 1.00 93.69 88 LYS A CA 1
ATOM 679 C C . LYS A 1 88 ? -21.173 -3.204 14.804 1.00 93.69 88 LYS A C 1
ATOM 681 O O . LYS A 1 88 ? -22.237 -3.582 14.317 1.00 93.69 88 LYS A O 1
ATOM 686 N N . GLN A 1 89 ? -21.090 -2.542 15.955 1.00 90.25 89 GLN A N 1
ATOM 687 C CA . GLN A 1 89 ? -22.235 -2.076 16.731 1.00 90.25 89 GLN A CA 1
ATOM 688 C C . GLN A 1 89 ? -22.158 -0.550 16.880 1.00 90.25 89 GLN A C 1
ATOM 690 O O . GLN A 1 89 ? -21.088 -0.001 17.136 1.00 90.25 89 GLN A O 1
ATOM 695 N N . GLU A 1 90 ? -23.283 0.137 16.676 1.00 83.25 90 GLU A N 1
ATOM 696 C CA . GLU A 1 90 ? -23.350 1.610 16.650 1.00 83.25 90 GLU A CA 1
ATOM 697 C C . GLU A 1 90 ? -23.256 2.255 18.042 1.00 83.25 90 GLU A C 1
ATOM 699 O O . GLU A 1 90 ? -23.015 3.453 18.155 1.00 83.25 90 GLU A O 1
ATOM 704 N N . ASP A 1 91 ? -23.456 1.474 19.102 1.00 86.69 91 ASP A N 1
ATOM 705 C CA . ASP A 1 91 ? -23.418 1.907 20.500 1.00 86.69 91 ASP A CA 1
ATOM 706 C C . ASP A 1 91 ? -21.997 1.977 21.080 1.00 86.69 91 ASP A C 1
ATOM 708 O O . ASP A 1 91 ? -21.811 2.446 22.204 1.00 86.69 91 ASP A O 1
ATOM 712 N N . HIS A 1 92 ? -20.985 1.544 20.328 1.00 88.81 92 HIS A N 1
ATOM 713 C CA . HIS A 1 92 ? -19.592 1.660 20.737 1.00 88.81 92 HIS A CA 1
ATOM 714 C C . HIS A 1 92 ? -19.071 3.089 20.574 1.00 88.81 92 HIS A C 1
ATOM 716 O O . HIS A 1 92 ? -19.134 3.682 19.497 1.00 88.81 92 HIS A O 1
ATOM 722 N N . GLU A 1 93 ? -18.476 3.622 21.640 1.00 91.62 93 GLU A N 1
ATOM 723 C CA . GLU A 1 93 ? -17.708 4.859 21.567 1.00 91.62 93 GLU A CA 1
ATOM 724 C C . GLU A 1 93 ? -16.403 4.609 20.801 1.00 91.62 93 GLU A C 1
ATOM 726 O O . GLU A 1 93 ? -15.605 3.746 21.171 1.00 91.62 93 GLU A O 1
ATOM 731 N N . VAL A 1 94 ? -16.178 5.366 19.723 1.00 94.38 94 VAL A N 1
ATOM 732 C CA . VAL A 1 94 ? -14.990 5.226 18.875 1.00 94.38 94 VAL A CA 1
ATOM 733 C C . VAL A 1 94 ? -14.265 6.555 18.757 1.00 94.38 94 VAL A C 1
ATOM 735 O O . VAL A 1 94 ? -14.861 7.586 18.456 1.00 94.38 94 VAL A O 1
ATOM 738 N N . THR A 1 95 ? -12.949 6.513 18.957 1.00 95.06 95 THR A N 1
ATOM 739 C CA . THR A 1 95 ? -12.048 7.641 18.714 1.00 95.06 95 THR A CA 1
ATOM 740 C C . THR A 1 95 ? -11.011 7.232 17.677 1.00 95.06 95 THR A C 1
ATOM 742 O O . THR A 1 95 ? -10.307 6.241 17.863 1.00 95.06 95 THR A O 1
ATOM 745 N N . TYR A 1 96 ? -10.886 8.015 16.607 1.00 95.75 96 TYR A N 1
ATOM 746 C CA . TYR A 1 96 ? -9.849 7.833 15.594 1.00 95.75 96 TYR A CA 1
ATOM 747 C C . TYR A 1 96 ? -8.705 8.798 15.865 1.00 95.75 96 TYR A C 1
ATOM 749 O O . TYR A 1 96 ? -8.932 9.981 16.126 1.00 95.75 96 TYR A O 1
ATOM 757 N N . GLN A 1 97 ? -7.474 8.298 15.820 1.00 95.25 97 GLN A N 1
ATOM 758 C CA . GLN A 1 97 ? -6.286 9.099 16.088 1.00 95.25 97 GLN A CA 1
ATOM 759 C C . GLN A 1 97 ? -5.205 8.819 15.052 1.00 95.25 97 GLN A C 1
ATOM 761 O O . GLN A 1 97 ? -5.060 7.695 14.567 1.00 95.25 97 GLN A O 1
ATOM 766 N N . ARG A 1 98 ? -4.410 9.843 14.742 1.00 93.62 98 ARG A N 1
ATOM 767 C CA . ARG A 1 98 ? -3.187 9.709 13.945 1.00 93.62 98 ARG 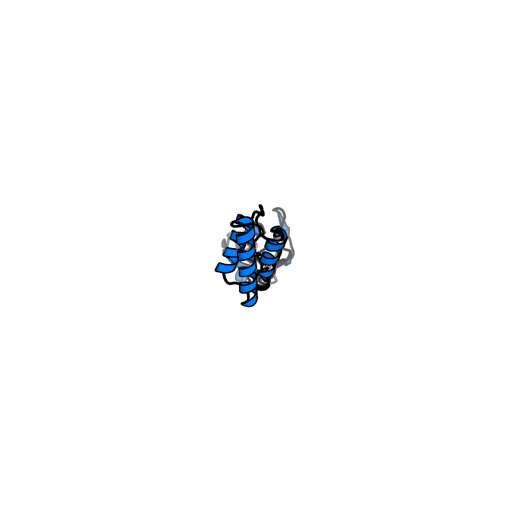A CA 1
ATOM 768 C C . ARG A 1 98 ? -2.001 10.291 14.697 1.00 93.62 98 ARG A C 1
ATOM 770 O O . ARG A 1 98 ? -2.159 11.207 15.498 1.00 93.62 98 ARG A O 1
ATOM 777 N N . PHE A 1 99 ? -0.811 9.788 14.387 1.00 90.12 99 PHE A N 1
ATOM 778 C CA . PHE A 1 99 ? 0.425 10.410 14.845 1.00 90.12 99 PHE A CA 1
ATOM 779 C C . PHE A 1 99 ? 0.752 11.640 13.994 1.00 90.12 99 PHE A C 1
ATOM 781 O O . PHE A 1 99 ? 0.926 11.508 12.784 1.00 90.12 99 PHE A O 1
ATOM 788 N N . GLU A 1 100 ? 0.906 12.790 14.636 1.00 87.62 100 GLU A N 1
ATOM 789 C CA . GLU A 1 100 ? 1.383 14.047 14.058 1.00 87.62 100 GLU A CA 1
ATOM 790 C C . GLU A 1 100 ? 2.561 14.529 14.915 1.00 87.62 100 GLU A C 1
ATOM 792 O O . GLU A 1 100 ? 2.415 14.691 16.120 1.00 87.62 100 GLU A O 1
ATOM 797 N N . ASP A 1 101 ? 3.762 14.622 14.335 1.00 85.50 101 ASP A N 1
ATOM 798 C CA . ASP A 1 101 ? 5.004 15.002 15.038 1.00 85.50 101 ASP A CA 1
ATOM 799 C C . ASP A 1 101 ? 5.261 14.281 16.381 1.00 85.50 101 ASP A C 1
ATOM 801 O O . ASP A 1 101 ? 5.836 14.829 17.314 1.00 85.50 101 ASP A O 1
ATOM 805 N N . ALA A 1 102 ? 4.914 12.989 16.416 1.00 82.38 102 ALA A N 1
ATOM 806 C CA . ALA A 1 102 ? 5.006 12.067 17.556 1.00 82.38 102 ALA A CA 1
ATOM 807 C C . ALA A 1 102 ? 3.895 12.155 18.612 1.00 82.38 102 ALA A C 1
ATOM 809 O O . ALA A 1 102 ? 3.848 11.269 19.469 1.00 82.38 102 ALA A O 1
ATOM 810 N N . ASP A 1 103 ? 2.955 13.080 18.466 1.00 89.69 103 ASP A N 1
ATOM 811 C CA . ASP A 1 103 ? 1.764 13.177 19.304 1.00 89.69 103 ASP A CA 1
ATOM 812 C C . ASP A 1 103 ? 0.554 12.509 18.636 1.00 89.69 103 ASP A C 1
ATOM 814 O O . ASP A 1 103 ? 0.458 12.439 17.411 1.00 89.69 103 ASP A O 1
ATOM 818 N N . LEU A 1 104 ? -0.377 11.988 19.440 1.00 91.50 104 LEU A N 1
ATOM 819 C CA . LEU A 1 104 ? -1.650 11.456 18.946 1.00 91.50 104 LEU A CA 1
ATOM 820 C C . LEU A 1 104 ? -2.688 12.577 18.871 1.00 91.50 104 LEU A C 1
ATOM 822 O O . LEU A 1 104 ? -3.025 13.187 19.885 1.00 91.50 104 LEU A O 1
ATOM 826 N N . VAL A 1 105 ? -3.227 12.804 17.676 1.00 94.31 105 VAL A N 1
ATOM 827 C CA . VAL A 1 105 ? -4.252 13.819 17.403 1.00 94.31 105 VAL A CA 1
ATOM 828 C C . VAL A 1 105 ? -5.528 13.136 16.924 1.00 94.31 105 VAL A C 1
ATOM 830 O O . VAL A 1 105 ? -5.468 12.238 16.082 1.00 94.31 105 VAL A O 1
ATOM 833 N N . SER A 1 106 ? -6.678 13.551 17.461 1.00 95.81 106 SER A N 1
ATOM 834 C CA . SER A 1 106 ? -7.988 13.047 17.035 1.00 95.81 106 SER A CA 1
ATOM 835 C C . SER A 1 106 ? -8.326 13.497 15.616 1.00 95.81 106 SER A C 1
ATOM 837 O O . SER A 1 106 ? -8.105 14.653 15.255 1.00 95.81 106 SER A O 1
ATOM 839 N N . VAL A 1 107 ? -8.881 12.586 14.824 1.00 96.00 107 VAL A N 1
ATOM 840 C CA . VAL A 1 107 ? -9.199 12.791 13.407 1.00 96.00 107 VAL A CA 1
ATOM 841 C C . VAL A 1 107 ? -10.571 12.227 13.054 1.00 96.00 107 VAL A C 1
ATOM 843 O O . VAL A 1 107 ? -11.192 11.514 13.840 1.00 96.00 107 VAL A O 1
ATOM 846 N N . GLU A 1 108 ? -11.047 12.564 11.859 1.00 94.62 108 GLU A N 1
ATOM 847 C CA . GLU A 1 108 ? -12.226 11.939 11.266 1.00 94.62 108 GLU A CA 1
ATOM 848 C C . GLU A 1 108 ? -11.934 10.480 10.842 1.00 94.62 108 GLU A C 1
ATOM 850 O O . GLU A 1 108 ? -10.767 10.096 10.715 1.00 94.62 108 GLU A O 1
ATOM 855 N N . PRO A 1 109 ? -12.975 9.652 10.611 1.00 92.06 109 PRO A N 1
ATOM 856 C CA . PRO A 1 109 ? -12.807 8.268 10.155 1.00 92.06 109 PRO A CA 1
ATOM 857 C C . PRO A 1 109 ? -12.125 8.148 8.785 1.00 92.06 109 PRO A C 1
ATOM 859 O O . PRO A 1 109 ? -11.571 7.101 8.466 1.00 92.06 109 PRO A O 1
ATOM 862 N N . ASP A 1 110 ? -12.169 9.202 7.974 1.00 94.25 110 ASP A N 1
ATOM 863 C CA . ASP A 1 110 ? -11.486 9.290 6.691 1.00 94.25 110 ASP A CA 1
ATOM 864 C C . ASP A 1 110 ? -10.393 10.359 6.779 1.00 94.25 110 ASP A C 1
ATOM 866 O O . ASP A 1 110 ? -10.658 11.511 7.125 1.00 94.25 110 ASP A O 1
ATOM 870 N N . ILE A 1 111 ? -9.154 9.992 6.455 1.00 93.88 111 ILE A N 1
ATOM 871 C CA . ILE A 1 111 ? -8.005 10.903 6.498 1.00 93.88 111 ILE A CA 1
ATOM 872 C C . ILE A 1 111 ? -7.260 10.938 5.170 1.00 93.88 111 ILE A C 1
ATOM 874 O O . ILE A 1 111 ? -7.222 9.955 4.432 1.00 93.88 111 ILE A O 1
ATOM 878 N N . M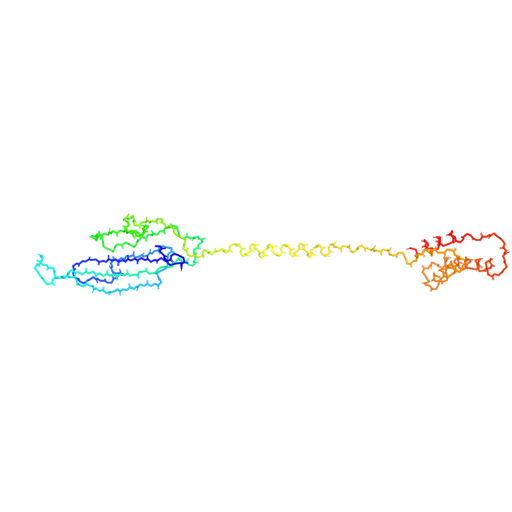ET A 1 112 ? -6.610 12.068 4.894 1.00 93.81 112 MET A N 1
ATOM 879 C CA . MET A 1 112 ? -5.590 12.150 3.850 1.00 93.81 112 MET A CA 1
ATOM 880 C C . MET A 1 112 ? -4.275 11.572 4.370 1.00 93.81 112 MET A C 1
ATOM 882 O O . MET A 1 112 ? -3.824 11.940 5.460 1.00 93.81 112 MET A O 1
ATOM 886 N N . LEU A 1 113 ? -3.669 10.691 3.581 1.00 93.06 113 LEU A N 1
ATOM 887 C CA . LEU A 1 113 ? -2.354 10.130 3.859 1.00 93.06 113 LEU A CA 1
ATOM 888 C C . LEU A 1 113 ? -1.276 11.182 3.599 1.00 93.06 113 LEU A C 1
ATOM 890 O O . LEU A 1 113 ? -1.330 11.929 2.621 1.00 93.06 113 LEU A O 1
ATOM 894 N N . GLN A 1 114 ? -0.291 11.245 4.490 1.00 90.25 114 GLN A N 1
ATOM 895 C CA . GLN A 1 114 ? 0.839 12.168 4.358 1.00 90.25 114 GLN A CA 1
ATOM 896 C C . GLN A 1 114 ? 2.026 11.541 3.626 1.00 90.25 114 GLN A C 1
ATOM 898 O O . GLN A 1 114 ? 2.966 12.248 3.259 1.00 90.25 114 GLN A O 1
ATOM 903 N N . GLN A 1 115 ? 2.021 10.219 3.466 1.00 89.56 115 GLN A N 1
ATOM 904 C CA . GLN A 1 115 ? 3.070 9.462 2.800 1.00 89.56 115 GLN A CA 1
ATOM 905 C C . GLN A 1 115 ? 2.514 8.686 1.606 1.00 89.56 115 GLN A C 1
ATOM 907 O O . GLN A 1 115 ? 1.322 8.403 1.515 1.00 89.56 115 GLN A O 1
ATOM 912 N N . GLU A 1 116 ? 3.409 8.312 0.697 1.00 87.81 116 GLU A N 1
ATOM 913 C CA . GLU A 1 116 ? 3.081 7.487 -0.462 1.00 87.81 116 GLU A CA 1
ATOM 914 C C . GLU A 1 116 ? 3.233 6.001 -0.121 1.00 87.81 116 GLU A C 1
ATOM 916 O O . GLU A 1 116 ? 4.217 5.588 0.498 1.00 87.81 116 GLU A O 1
ATOM 921 N N . TYR A 1 117 ? 2.272 5.187 -0.564 1.00 89.06 117 TYR A N 1
ATOM 922 C CA . TYR A 1 117 ? 2.276 3.738 -0.362 1.00 89.06 117 TYR A CA 1
ATOM 923 C C . TYR A 1 117 ? 2.174 2.998 -1.694 1.00 89.06 117 TYR A C 1
ATOM 925 O O . TYR A 1 117 ? 1.484 3.437 -2.616 1.00 89.06 117 TYR A O 1
ATOM 933 N N . GLY A 1 118 ? 2.850 1.852 -1.784 1.00 82.75 118 GLY A N 1
ATOM 934 C CA . GLY A 1 118 ? 2.844 0.985 -2.964 1.00 82.75 118 GLY A CA 1
ATOM 935 C C . GLY A 1 118 ? 3.710 1.487 -4.120 1.00 82.75 118 GLY A C 1
ATOM 936 O O . GLY A 1 118 ? 4.294 2.565 -4.076 1.00 82.75 118 GLY A O 1
ATOM 937 N N . THR A 1 119 ? 3.796 0.680 -5.175 1.00 78.50 119 THR A N 1
ATOM 938 C CA . THR A 1 119 ? 4.442 1.037 -6.446 1.00 78.50 119 THR A CA 1
ATOM 939 C C . THR A 1 119 ? 3.422 0.860 -7.566 1.00 78.50 119 THR A C 1
ATOM 941 O O . THR A 1 119 ? 3.268 -0.261 -8.051 1.00 78.50 119 THR A O 1
ATOM 944 N N . PRO A 1 120 ? 2.702 1.924 -7.962 1.00 74.19 120 PRO A N 1
ATOM 945 C CA . PRO A 1 120 ? 1.643 1.830 -8.951 1.00 74.19 120 PRO A CA 1
ATOM 946 C C . PRO A 1 120 ? 2.148 1.208 -10.247 1.00 74.19 120 PRO A C 1
ATOM 948 O O . PRO A 1 120 ? 3.253 1.529 -10.706 1.00 74.19 120 PRO A O 1
ATOM 951 N N . GLU A 1 121 ? 1.340 0.346 -10.864 1.00 64.12 121 GLU A N 1
ATOM 952 C CA . GLU A 1 121 ? 1.712 -0.261 -12.138 1.00 64.12 121 GLU A CA 1
ATOM 953 C C . GLU A 1 121 ? 1.881 0.820 -13.215 1.00 64.12 121 GLU A C 1
ATOM 955 O O . GLU A 1 121 ? 0.926 1.354 -13.783 1.00 64.12 121 GLU A O 1
ATOM 960 N N . LYS A 1 122 ? 3.134 1.119 -13.570 1.00 62.03 122 LYS A N 1
ATOM 961 C CA . LYS A 1 122 ? 3.485 2.036 -14.666 1.00 62.03 122 LYS A CA 1
ATOM 962 C C . LYS A 1 122 ? 3.421 1.319 -16.022 1.00 62.03 122 LYS A C 1
ATOM 964 O O . LYS A 1 122 ? 4.344 1.390 -16.835 1.00 62.03 122 LYS A O 1
ATOM 969 N N . SER A 1 123 ? 2.313 0.619 -16.268 1.00 57.03 123 SER A N 1
ATOM 970 C CA . SER A 1 123 ? 2.130 -0.314 -17.392 1.00 57.03 123 SER A CA 1
ATOM 971 C C . SER A 1 123 ? 2.177 0.362 -18.779 1.00 57.03 123 SER A C 1
ATOM 973 O O . SER A 1 123 ? 2.500 -0.272 -19.778 1.00 57.03 123 SER A O 1
ATOM 975 N N . TRP A 1 124 ? 1.977 1.685 -18.866 1.00 57.38 124 TRP A N 1
ATOM 976 C CA . TRP A 1 124 ? 2.037 2.431 -20.136 1.00 57.38 124 TRP A CA 1
ATOM 977 C C . TRP A 1 124 ? 3.461 2.761 -20.636 1.00 57.38 124 TRP A C 1
ATOM 979 O O . TRP A 1 124 ? 3.679 2.873 -21.844 1.00 57.38 124 TRP A O 1
ATOM 989 N N . MET A 1 125 ? 4.458 2.930 -19.756 1.00 57.62 125 MET A N 1
ATOM 990 C CA . MET A 1 125 ? 5.789 3.404 -20.196 1.00 57.62 125 MET A CA 1
ATOM 991 C C . MET A 1 125 ? 6.622 2.306 -20.869 1.00 57.62 125 MET A C 1
ATOM 993 O O . MET A 1 125 ? 7.416 2.591 -21.768 1.00 57.62 125 MET A O 1
ATOM 997 N N . VAL A 1 126 ? 6.408 1.048 -20.483 1.00 63.50 126 VAL A N 1
ATOM 998 C CA . VAL A 1 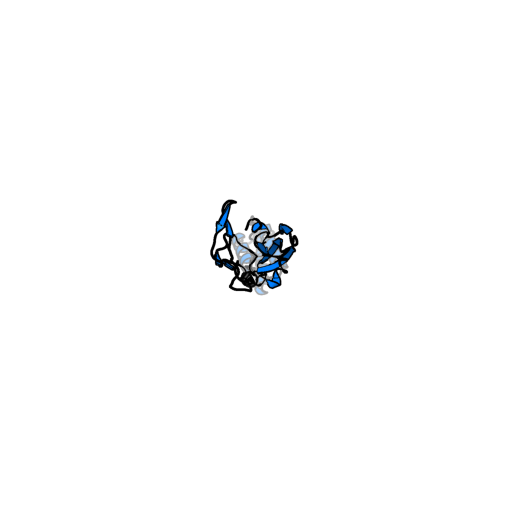126 ? 7.106 -0.109 -21.057 1.00 63.50 126 VAL A CA 1
ATOM 999 C C . VAL A 1 126 ? 6.784 -0.288 -22.552 1.00 63.50 126 VAL A C 1
ATOM 1001 O O . VAL A 1 126 ? 7.731 -0.262 -23.345 1.00 63.50 126 VAL A O 1
ATOM 1004 N N . PRO A 1 127 ? 5.512 -0.361 -23.006 1.00 69.62 127 PRO A N 1
ATOM 1005 C CA . PRO A 1 127 ? 5.214 -0.497 -24.432 1.00 69.62 127 PRO A CA 1
ATOM 1006 C C . PRO A 1 127 ? 5.648 0.731 -25.243 1.00 69.62 127 PRO A C 1
ATOM 1008 O O . PRO A 1 127 ? 6.148 0.574 -26.357 1.00 69.62 127 PRO A O 1
ATOM 1011 N N . ALA A 1 128 ? 5.552 1.944 -24.684 1.00 74.06 128 ALA A N 1
ATOM 1012 C CA . ALA A 1 128 ? 5.992 3.162 -25.369 1.00 74.06 128 ALA A CA 1
ATOM 1013 C C . ALA A 1 128 ? 7.506 3.158 -25.659 1.00 74.06 128 ALA A C 1
ATOM 1015 O O . ALA A 1 128 ? 7.926 3.542 -26.753 1.00 74.06 128 ALA A O 1
ATOM 1016 N N . SER A 1 129 ? 8.324 2.669 -24.720 1.00 76.12 129 SER A N 1
ATOM 1017 C CA . SER A 1 129 ? 9.777 2.560 -24.911 1.00 76.12 129 SER A CA 1
ATOM 1018 C C . SER A 1 129 ? 10.157 1.540 -25.993 1.00 76.12 129 SER A C 1
ATOM 1020 O O . SER A 1 129 ? 11.040 1.807 -26.808 1.00 76.12 129 SER A O 1
ATOM 1022 N N . VAL A 1 130 ? 9.437 0.414 -26.064 1.00 82.88 130 VAL A N 1
ATOM 1023 C CA . VAL A 1 130 ? 9.647 -0.630 -27.078 1.00 82.88 130 VAL A CA 1
ATOM 1024 C C . VAL A 1 130 ? 9.273 -0.115 -28.466 1.00 82.88 130 VAL A C 1
ATOM 1026 O O . VAL A 1 130 ? 10.061 -0.253 -29.401 1.00 82.88 130 VAL A O 1
ATOM 1029 N N . VAL A 1 131 ? 8.119 0.546 -28.606 1.00 85.88 131 VAL A N 1
ATOM 1030 C CA . VAL A 1 131 ? 7.700 1.152 -29.882 1.00 85.88 131 VAL A CA 1
ATOM 1031 C C . VAL A 1 131 ? 8.708 2.208 -30.338 1.00 85.88 131 VAL A C 1
ATOM 1033 O O . VAL A 1 131 ? 9.098 2.223 -31.505 1.00 85.88 131 VAL A O 1
ATOM 1036 N N . PHE A 1 132 ? 9.193 3.052 -29.424 1.00 89.56 132 PHE A N 1
ATOM 1037 C CA . PHE A 1 132 ? 10.191 4.070 -29.744 1.00 89.56 132 PHE A CA 1
ATOM 1038 C C . PHE A 1 132 ? 11.532 3.462 -30.187 1.00 89.56 132 PHE A C 1
ATOM 1040 O O . PHE A 1 132 ? 12.108 3.902 -31.184 1.00 89.56 132 PHE A O 1
ATOM 1047 N N . ALA A 1 133 ? 12.002 2.405 -29.515 1.00 88.69 133 ALA A N 1
ATOM 1048 C CA . ALA A 1 133 ? 13.216 1.685 -29.901 1.00 88.69 133 ALA A CA 1
ATOM 1049 C C . ALA A 1 133 ? 13.086 1.032 -31.289 1.00 88.69 133 ALA A C 1
ATOM 1051 O O . ALA A 1 133 ? 14.008 1.126 -32.104 1.00 88.69 133 ALA A O 1
ATOM 1052 N N . VAL A 1 134 ? 11.928 0.434 -31.593 1.00 93.06 134 VAL A N 1
ATOM 1053 C CA . VAL A 1 134 ? 11.637 -0.144 -32.915 1.00 93.06 134 VAL A CA 1
ATOM 1054 C C . VAL A 1 134 ? 11.619 0.940 -33.995 1.00 93.06 134 VAL A C 1
ATOM 1056 O O . VAL A 1 134 ? 12.214 0.748 -35.055 1.00 93.06 134 VAL A O 1
ATOM 1059 N N . LEU A 1 135 ? 11.010 2.101 -33.734 1.00 94.12 135 LEU A N 1
ATOM 1060 C CA . LEU A 1 135 ? 11.005 3.223 -34.680 1.00 94.12 135 LEU A CA 1
ATOM 1061 C C . LEU A 1 135 ? 12.421 3.741 -34.967 1.00 94.12 135 LEU A C 1
ATOM 1063 O O . LEU A 1 135 ? 12.767 3.952 -36.130 1.00 94.12 135 LEU A O 1
ATOM 1067 N N . ILE A 1 136 ? 13.266 3.891 -33.941 1.00 93.69 136 ILE A N 1
ATOM 1068 C CA . ILE A 1 136 ? 14.675 4.276 -34.127 1.00 93.69 136 ILE A CA 1
ATOM 1069 C C . ILE A 1 136 ? 15.413 3.229 -34.966 1.00 93.69 136 ILE A C 1
ATOM 1071 O O . ILE A 1 136 ? 16.130 3.590 -35.902 1.00 93.69 136 ILE A O 1
ATOM 1075 N N . LEU A 1 137 ? 15.220 1.942 -34.671 1.00 93.12 137 LEU A N 1
ATOM 1076 C CA . LEU A 1 137 ? 15.856 0.855 -35.413 1.00 93.12 137 LEU A CA 1
ATOM 1077 C C . LEU A 1 137 ? 15.454 0.878 -36.895 1.00 93.12 137 LEU A C 1
ATOM 1079 O O . LEU A 1 137 ? 16.320 0.782 -37.765 1.00 93.12 137 LEU A O 1
ATOM 1083 N N . LEU A 1 138 ? 14.168 1.086 -37.192 1.00 93.31 138 LEU A N 1
ATOM 1084 C CA . LEU A 1 138 ? 13.666 1.219 -38.562 1.00 93.31 138 LEU A CA 1
ATOM 1085 C C . LEU A 1 138 ? 14.285 2.421 -39.287 1.00 93.31 138 LEU A C 1
ATOM 1087 O O . LEU A 1 138 ? 14.680 2.295 -40.446 1.00 93.31 138 LEU A O 1
ATOM 1091 N N . VAL A 1 139 ? 14.439 3.565 -38.612 1.00 92.38 139 VAL A N 1
ATOM 1092 C CA . VAL A 1 139 ? 15.099 4.753 -39.183 1.00 92.38 139 VAL A CA 1
ATOM 1093 C C . VAL A 1 139 ? 16.579 4.487 -39.477 1.00 92.38 139 VAL A C 1
ATOM 1095 O O . VAL A 1 139 ? 17.077 4.894 -40.530 1.00 92.38 139 VAL A O 1
ATOM 1098 N N . ILE A 1 140 ? 17.289 3.790 -38.585 1.00 90.25 140 ILE A N 1
ATOM 1099 C CA . ILE A 1 140 ? 18.697 3.414 -38.790 1.00 90.25 140 ILE A CA 1
ATOM 1100 C C . ILE A 1 140 ? 18.826 2.471 -39.988 1.00 90.25 140 ILE A C 1
ATOM 1102 O O . ILE A 1 140 ? 19.627 2.741 -40.883 1.00 90.25 140 ILE A O 1
ATOM 1106 N N . ILE A 1 141 ? 18.012 1.412 -40.045 1.00 90.81 141 ILE A N 1
ATOM 1107 C CA . ILE A 1 141 ? 17.996 0.454 -41.161 1.00 90.81 141 ILE A CA 1
ATOM 1108 C C . ILE A 1 141 ? 17.696 1.180 -42.474 1.00 90.81 141 ILE A C 1
ATOM 1110 O O . ILE A 1 141 ? 18.434 1.020 -43.446 1.00 90.81 141 ILE A O 1
ATOM 1114 N N . TYR A 1 142 ? 16.677 2.042 -42.490 1.00 91.94 142 TYR A N 1
ATOM 1115 C CA . TYR A 1 142 ? 16.337 2.840 -43.664 1.00 91.94 142 TYR A CA 1
ATOM 1116 C C . TYR A 1 142 ? 17.516 3.702 -44.125 1.00 91.94 142 TYR A C 1
ATOM 1118 O O . TYR A 1 142 ? 17.844 3.705 -45.309 1.00 91.94 142 TYR A O 1
ATOM 1126 N N . ARG A 1 143 ? 18.215 4.388 -43.209 1.00 88.00 143 ARG A N 1
ATOM 1127 C CA . ARG A 1 143 ? 19.398 5.186 -43.569 1.00 88.00 143 ARG A CA 1
ATOM 1128 C C . ARG A 1 143 ? 20.565 4.340 -44.062 1.00 88.00 143 ARG A C 1
ATOM 1130 O O . ARG A 1 143 ? 21.295 4.809 -44.928 1.00 88.00 143 ARG A O 1
ATOM 1137 N N . LEU A 1 144 ? 20.767 3.137 -43.530 1.00 85.12 144 LEU A N 1
ATOM 1138 C CA . LEU A 1 144 ? 21.822 2.235 -43.997 1.00 85.12 144 LEU A CA 1
ATOM 1139 C C . LEU A 1 144 ? 21.536 1.716 -45.411 1.00 85.12 144 LEU A C 1
ATOM 1141 O O . LEU A 1 144 ? 22.450 1.691 -46.228 1.00 85.12 144 LEU A O 1
ATOM 1145 N N . ILE A 1 145 ? 20.279 1.390 -45.726 1.00 84.06 145 ILE A N 1
ATOM 1146 C CA . ILE A 1 145 ? 19.865 0.944 -47.069 1.00 84.06 145 ILE A CA 1
ATOM 1147 C C . ILE A 1 145 ? 19.853 2.116 -48.064 1.00 84.06 145 ILE A C 1
ATOM 1149 O O . ILE A 1 145 ? 20.271 1.971 -49.211 1.00 84.06 145 ILE A O 1
ATOM 1153 N N . ALA A 1 146 ? 19.407 3.300 -47.635 1.00 76.62 146 ALA A N 1
ATOM 1154 C CA . ALA A 1 146 ? 19.330 4.493 -48.478 1.00 76.62 146 ALA A CA 1
ATOM 1155 C C . ALA A 1 146 ? 20.696 5.154 -48.741 1.00 76.62 146 ALA A C 1
ATOM 1157 O O . ALA A 1 146 ? 20.790 6.054 -49.582 1.00 76.62 146 ALA A O 1
ATOM 1158 N N . ARG A 1 147 ? 21.770 4.723 -48.061 1.00 66.44 147 ARG A N 1
ATOM 1159 C CA . ARG A 1 147 ? 23.144 5.123 -48.390 1.00 66.44 147 ARG A CA 1
ATOM 1160 C C . ARG A 1 147 ? 23.546 4.493 -49.722 1.00 66.44 147 ARG A C 1
ATOM 1162 O O . ARG A 1 147 ? 24.150 3.427 -49.774 1.00 66.44 147 ARG A O 1
ATOM 1169 N N . LYS A 1 148 ? 23.261 5.198 -50.815 1.00 59.09 148 LYS A N 1
ATOM 1170 C CA . LYS A 1 148 ? 23.953 4.969 -52.084 1.00 59.09 148 LYS A CA 1
ATOM 1171 C C . LYS A 1 148 ? 25.435 5.253 -51.853 1.00 59.09 148 LYS A C 1
ATOM 1173 O O . LYS A 1 148 ? 25.797 6.375 -51.500 1.00 59.09 148 LYS A O 1
ATOM 1178 N N . ALA A 1 149 ? 26.273 4.231 -52.007 1.00 54.12 149 ALA A N 1
ATOM 1179 C CA . ALA A 1 149 ? 27.716 4.408 -52.004 1.00 54.12 149 ALA A CA 1
ATOM 1180 C C . ALA A 1 149 ? 28.076 5.432 -53.095 1.00 54.12 149 ALA A C 1
ATOM 1182 O O . ALA A 1 149 ? 27.615 5.275 -54.231 1.00 54.12 149 ALA A O 1
ATOM 1183 N N . PRO A 1 150 ? 28.851 6.487 -52.791 1.00 46.31 150 PRO A N 1
ATOM 1184 C CA . PRO A 1 150 ? 29.411 7.310 -53.844 1.00 46.31 150 PRO A CA 1
ATOM 1185 C C . PRO A 1 150 ? 30.308 6.401 -54.685 1.00 46.31 150 PRO A C 1
ATOM 1187 O O . PRO A 1 150 ? 31.285 5.843 -54.186 1.00 46.31 150 PRO A O 1
ATOM 1190 N N . VAL A 1 151 ? 29.941 6.210 -55.951 1.00 46.69 151 VAL A N 1
ATOM 1191 C CA . VAL A 1 151 ? 30.820 5.588 -56.939 1.00 46.69 151 VAL A CA 1
ATOM 1192 C C . VAL A 1 151 ? 31.991 6.546 -57.107 1.00 46.69 151 VAL A C 1
ATOM 1194 O O . VAL A 1 151 ? 31.900 7.556 -57.800 1.00 46.69 151 VAL A O 1
ATOM 1197 N N . VAL A 1 152 ? 33.078 6.268 -56.394 1.00 46.19 152 VAL A N 1
ATOM 1198 C CA . VAL A 1 152 ? 34.356 6.929 -56.617 1.00 46.19 152 VAL A CA 1
ATOM 1199 C C . VAL A 1 152 ? 34.900 6.344 -57.914 1.00 46.19 152 VAL A C 1
ATOM 1201 O O . VAL A 1 152 ? 35.504 5.275 -57.914 1.00 46.19 152 VAL A O 1
ATOM 1204 N N . THR A 1 153 ? 34.657 7.024 -59.034 1.00 46.06 153 THR A N 1
ATOM 1205 C CA . THR A 1 153 ? 35.433 6.805 -60.258 1.00 46.06 153 THR A CA 1
ATOM 1206 C C . THR A 1 153 ? 36.850 7.293 -59.979 1.00 46.06 153 THR A C 1
ATOM 1208 O O . THR A 1 153 ? 37.189 8.454 -60.209 1.00 46.06 153 THR A O 1
ATOM 1211 N N . SER A 1 154 ? 37.687 6.425 -59.420 1.00 45.62 154 SER A N 1
ATOM 1212 C CA . SER A 1 154 ? 39.128 6.616 -59.458 1.00 45.62 154 SER A CA 1
ATOM 1213 C C . SER A 1 154 ? 39.551 6.520 -60.922 1.00 45.62 154 SER A C 1
ATOM 1215 O O . SER A 1 154 ? 39.354 5.497 -61.575 1.00 45.62 154 SER A O 1
ATOM 1217 N N . ALA A 1 155 ? 40.083 7.616 -61.469 1.00 55.94 155 ALA A N 1
ATOM 1218 C CA . ALA A 1 155 ? 40.697 7.593 -62.790 1.00 55.94 155 ALA A CA 1
ATOM 1219 C C . ALA A 1 155 ? 41.780 6.502 -62.785 1.00 55.94 155 ALA A C 1
ATOM 1221 O O . ALA A 1 155 ? 42.722 6.576 -61.996 1.00 55.94 155 ALA A O 1
ATOM 1222 N N . ARG A 1 156 ? 41.599 5.463 -63.610 1.00 62.31 156 ARG A N 1
ATOM 1223 C CA . ARG A 1 156 ? 42.452 4.263 -63.624 1.00 62.31 156 ARG A CA 1
ATOM 1224 C C . ARG A 1 156 ? 43.906 4.579 -64.000 1.00 62.31 156 ARG A C 1
ATOM 1226 O O . ARG A 1 156 ? 44.797 3.838 -63.605 1.00 62.31 156 ARG A O 1
ATOM 1233 N N . TYR A 1 157 ? 44.138 5.698 -64.686 1.00 66.88 157 TYR A N 1
ATOM 1234 C CA . TYR A 1 157 ? 45.457 6.194 -65.062 1.00 66.88 157 TYR A CA 1
ATOM 1235 C C . TYR A 1 157 ? 45.618 7.653 -64.633 1.00 66.88 157 TYR A C 1
ATOM 1237 O O . TYR A 1 157 ? 44.689 8.455 -64.751 1.00 66.88 157 TYR A O 1
ATOM 1245 N N . GLN A 1 158 ? 46.799 7.993 -64.123 1.00 73.12 158 GLN A N 1
ATOM 1246 C CA . GLN A 1 158 ? 47.171 9.352 -63.736 1.00 73.12 158 GLN A CA 1
ATOM 1247 C C . GLN A 1 158 ? 48.305 9.845 -64.634 1.00 73.12 158 GLN A C 1
ATOM 1249 O O . GLN A 1 158 ? 49.159 9.066 -65.057 1.00 73.12 158 GLN A O 1
ATOM 1254 N N . VAL A 1 159 ? 48.300 11.146 -64.924 1.00 73.31 159 VAL A N 1
ATOM 1255 C CA . VAL A 1 159 ? 49.382 11.818 -65.652 1.00 73.31 159 VAL A CA 1
ATOM 1256 C C . VAL A 1 159 ? 50.660 11.733 -64.802 1.00 73.31 159 VAL A C 1
ATOM 1258 O O . VAL A 1 159 ? 50.615 12.136 -63.639 1.00 73.31 159 VAL A O 1
ATOM 1261 N N . PRO A 1 160 ? 51.785 11.211 -65.327 1.00 72.25 160 PRO A N 1
ATOM 1262 C CA . PRO A 1 160 ? 53.036 11.139 -64.579 1.00 72.25 160 PRO A CA 1
ATOM 1263 C C . PRO A 1 160 ? 53.525 12.531 -64.155 1.00 72.25 160 PRO A C 1
ATOM 1265 O O . PRO A 1 160 ? 53.495 13.462 -64.955 1.00 72.25 160 PRO A O 1
ATOM 1268 N N . GLU A 1 161 ? 54.054 12.666 -62.934 1.00 73.94 161 GLU A N 1
ATOM 1269 C CA . GLU A 1 161 ? 54.589 13.944 -62.416 1.00 73.94 161 GLU A CA 1
ATOM 1270 C C . GLU A 1 161 ? 55.755 14.498 -63.253 1.00 73.94 161 GLU A C 1
ATOM 1272 O O . GLU A 1 161 ? 56.010 15.701 -63.269 1.00 73.94 161 GLU A O 1
ATOM 1277 N N . LYS A 1 162 ? 56.472 13.618 -63.963 1.00 77.12 162 LYS A N 1
ATOM 1278 C CA . LYS A 1 162 ? 57.541 13.976 -64.897 1.00 77.12 162 LYS A CA 1
ATOM 1279 C C . LYS A 1 162 ? 57.190 13.457 -66.281 1.00 77.12 162 LYS A C 1
ATOM 1281 O O . LYS A 1 162 ? 57.203 12.247 -66.510 1.00 77.12 162 LYS A O 1
ATOM 1286 N N . ILE A 1 163 ? 56.907 14.374 -67.199 1.00 82.38 163 ILE A N 1
ATOM 1287 C CA . ILE A 1 163 ? 56.616 14.066 -68.599 1.00 82.38 163 ILE A CA 1
ATOM 1288 C C . ILE A 1 163 ? 57.952 13.960 -69.341 1.00 82.38 163 ILE A C 1
ATOM 1290 O O . ILE A 1 163 ? 58.581 14.965 -69.660 1.00 82.38 163 ILE A O 1
ATOM 1294 N N . THR A 1 164 ? 58.412 12.731 -69.563 1.00 84.19 164 THR A N 1
ATOM 1295 C CA . THR A 1 164 ? 59.603 12.408 -70.356 1.00 84.19 164 THR A CA 1
ATOM 1296 C C . THR A 1 164 ? 59.232 11.353 -71.397 1.00 84.19 164 THR A C 1
ATOM 1298 O O . THR A 1 164 ? 58.274 10.607 -71.181 1.00 84.19 164 THR A O 1
ATOM 1301 N N . PRO A 1 165 ? 59.976 11.224 -72.509 1.00 83.12 165 PRO A N 1
ATOM 1302 C CA . PRO A 1 165 ? 59.662 10.228 -73.536 1.00 83.12 165 PRO A CA 1
ATOM 1303 C C . PRO A 1 165 ? 59.497 8.810 -72.969 1.00 83.12 165 PRO A C 1
ATOM 1305 O O . PRO A 1 165 ? 58.576 8.093 -73.344 1.00 83.12 165 PRO A O 1
ATOM 1308 N N . PHE A 1 166 ? 60.320 8.435 -71.983 1.00 83.56 166 PHE A N 1
ATOM 1309 C CA . PHE A 1 166 ? 60.232 7.140 -71.307 1.00 83.56 166 PHE A CA 1
ATOM 1310 C C . PHE A 1 166 ? 58.977 6.979 -70.438 1.00 83.56 166 PHE A C 1
ATOM 1312 O O . PHE A 1 166 ? 58.363 5.913 -70.456 1.00 83.56 166 PHE A O 1
ATOM 1319 N N . THR A 1 167 ? 58.587 8.001 -69.666 1.00 86.06 167 THR A N 1
ATOM 1320 C CA . THR A 1 167 ? 57.408 7.900 -68.786 1.00 86.06 167 THR A CA 1
ATOM 1321 C C . THR A 1 167 ? 56.114 7.900 -69.588 1.00 86.06 167 THR A C 1
ATOM 1323 O O . THR A 1 167 ? 55.202 7.138 -69.268 1.00 86.06 167 THR A O 1
ATOM 1326 N N . VAL A 1 168 ? 56.055 8.688 -70.666 1.00 87.12 168 VAL A N 1
ATOM 1327 C CA . VAL A 1 168 ? 54.924 8.688 -71.600 1.00 87.12 168 VAL A CA 1
ATOM 1328 C C . VAL A 1 168 ? 54.822 7.346 -72.314 1.00 87.12 168 VAL A C 1
ATOM 1330 O O . VAL A 1 168 ? 53.756 6.738 -72.305 1.00 87.12 168 VAL A O 1
ATOM 1333 N N . LEU A 1 169 ? 55.924 6.833 -72.865 1.00 86.88 169 LEU A N 1
ATOM 1334 C CA . LEU A 1 169 ? 55.923 5.548 -73.563 1.00 86.88 169 LEU A CA 1
ATOM 1335 C C . LEU A 1 169 ? 55.533 4.386 -72.636 1.00 86.88 169 LEU A C 1
ATOM 1337 O O . LEU A 1 169 ? 54.752 3.520 -73.028 1.00 86.88 169 LEU A O 1
ATOM 1341 N N . GLY A 1 170 ? 56.025 4.392 -71.392 1.00 83.69 170 GLY A N 1
ATOM 1342 C CA . GLY A 1 170 ? 55.644 3.413 -70.373 1.00 83.69 170 GLY A CA 1
ATOM 1343 C C . GLY A 1 170 ? 54.145 3.434 -70.065 1.00 83.69 170 GLY A C 1
ATOM 1344 O O . GLY A 1 170 ? 53.521 2.376 -70.012 1.00 83.69 170 GLY A O 1
ATOM 1345 N N . LEU A 1 171 ? 53.552 4.627 -69.939 1.00 85.06 171 LEU A N 1
ATOM 1346 C CA . LEU A 1 171 ? 52.110 4.789 -69.743 1.00 85.06 171 LEU A CA 1
ATOM 1347 C C . LEU A 1 171 ? 51.306 4.269 -70.944 1.00 85.06 171 LEU A C 1
ATOM 1349 O O . LEU A 1 171 ? 50.334 3.541 -70.762 1.00 85.06 171 LEU A O 1
ATOM 1353 N N . LEU A 1 172 ? 51.711 4.611 -72.171 1.00 87.31 172 LEU A N 1
ATOM 1354 C CA . LEU A 1 172 ? 51.010 4.174 -73.383 1.00 87.31 172 LEU A CA 1
ATOM 1355 C C . LEU A 1 172 ? 51.067 2.649 -73.565 1.00 87.31 172 LEU A C 1
ATOM 1357 O O . LEU A 1 172 ? 50.041 2.042 -73.870 1.00 87.31 172 LEU A O 1
ATOM 1361 N N . LYS A 1 173 ? 52.218 2.013 -73.308 1.00 85.31 173 LYS A N 1
ATOM 1362 C CA . LYS A 1 173 ? 52.346 0.543 -73.341 1.00 85.31 173 LYS A CA 1
ATOM 1363 C C . LYS A 1 173 ? 51.525 -0.147 -72.249 1.00 85.31 173 LYS A C 1
ATOM 1365 O O . LYS A 1 173 ? 51.000 -1.238 -72.467 1.00 85.31 173 LYS A O 1
ATOM 1370 N N . ASP A 1 174 ? 51.375 0.478 -71.082 1.00 84.00 174 ASP A N 1
ATOM 1371 C CA . ASP A 1 174 ? 50.515 -0.057 -70.022 1.00 84.00 174 ASP A CA 1
ATOM 1372 C C . ASP A 1 174 ? 49.023 0.010 -70.399 1.00 84.00 174 ASP A C 1
ATOM 1374 O O . ASP A 1 174 ? 48.278 -0.957 -70.192 1.00 84.00 174 ASP A O 1
ATOM 1378 N N . ILE A 1 175 ? 48.604 1.099 -71.055 1.00 83.75 175 ILE A N 1
ATOM 1379 C CA . ILE A 1 175 ? 47.261 1.233 -71.638 1.00 83.75 175 ILE A CA 1
ATOM 1380 C C . ILE A 1 175 ? 47.032 0.173 -72.729 1.00 83.75 175 ILE A C 1
ATOM 1382 O O . ILE A 1 175 ? 45.976 -0.468 -72.743 1.00 83.75 175 ILE A O 1
ATOM 1386 N N . GLU A 1 176 ? 48.016 -0.051 -73.606 1.00 82.31 176 GLU A N 1
ATOM 1387 C CA . GLU A 1 176 ? 47.957 -1.055 -74.677 1.00 82.31 176 GLU A CA 1
ATOM 1388 C C . GLU A 1 176 ? 47.760 -2.470 -74.111 1.00 82.31 176 GLU A C 1
ATOM 1390 O O . GLU A 1 176 ? 46.822 -3.175 -74.496 1.00 82.31 176 GLU A O 1
ATOM 1395 N N . ARG A 1 177 ? 48.579 -2.862 -73.126 1.00 81.75 177 ARG A N 1
ATOM 1396 C CA . ARG A 1 177 ? 48.528 -4.191 -72.492 1.00 81.75 177 ARG A CA 1
ATOM 1397 C C . ARG A 1 177 ? 47.203 -4.461 -71.779 1.00 81.75 177 ARG A C 1
ATOM 1399 O O . ARG A 1 177 ? 46.706 -5.586 -71.802 1.00 81.75 177 ARG A O 1
ATOM 1406 N N . THR A 1 178 ? 46.631 -3.443 -71.144 1.00 76.12 178 THR A N 1
ATOM 1407 C CA . THR A 1 178 ? 45.404 -3.579 -70.341 1.00 76.12 178 THR A CA 1
ATOM 1408 C C . THR A 1 178 ? 44.136 -3.591 -71.211 1.00 76.12 178 THR A C 1
ATOM 1410 O O . THR A 1 178 ? 43.046 -3.897 -70.730 1.00 76.12 178 THR A O 1
ATOM 1413 N N . ASN A 1 179 ? 44.281 -3.347 -72.521 1.00 64.19 179 ASN A N 1
ATOM 1414 C CA . ASN A 1 179 ? 43.308 -3.656 -73.572 1.00 64.19 179 ASN A CA 1
ATOM 1415 C C . ASN A 1 179 ? 41.927 -2.969 -73.441 1.00 64.19 179 ASN A C 1
ATOM 1417 O O . ASN A 1 179 ? 40.946 -3.449 -74.011 1.00 64.19 179 ASN A O 1
ATOM 1421 N N . GLY A 1 180 ? 41.856 -1.833 -72.734 1.00 69.25 180 GLY A N 1
ATOM 1422 C CA . GLY A 1 180 ? 40.616 -1.103 -72.416 1.00 69.25 180 GLY A CA 1
ATOM 1423 C C . GLY A 1 180 ? 40.083 -0.155 -73.501 1.00 69.25 180 GLY A C 1
ATOM 1424 O O . GLY A 1 180 ? 39.086 0.520 -73.270 1.00 69.25 180 GLY A O 1
ATOM 1425 N N . LEU A 1 181 ? 40.736 -0.082 -74.664 1.00 77.38 181 LEU A N 1
ATOM 1426 C CA . LEU A 1 181 ? 40.358 0.798 -75.776 1.00 77.38 181 LEU A CA 1
ATOM 1427 C C . LEU A 1 181 ? 39.525 0.067 -76.842 1.00 77.38 181 LEU A C 1
ATOM 1429 O O . LEU A 1 181 ? 39.609 -1.155 -76.991 1.00 77.38 181 LEU A O 1
ATOM 1433 N N . SER A 1 182 ? 38.756 0.822 -77.633 1.00 81.06 182 SER A N 1
ATOM 1434 C CA . SER A 1 182 ? 38.086 0.302 -78.834 1.00 81.06 182 SER A CA 1
ATOM 1435 C C . SER A 1 182 ? 39.111 -0.193 -79.874 1.00 81.06 182 SER A C 1
ATOM 1437 O O . SER A 1 182 ? 40.270 0.223 -79.827 1.00 81.06 182 SER A O 1
ATOM 1439 N N . PRO A 1 183 ? 38.729 -1.049 -80.844 1.00 79.94 183 PRO A N 1
ATOM 1440 C CA . PRO A 1 183 ? 39.647 -1.503 -81.895 1.00 79.94 183 PRO A CA 1
ATOM 1441 C C . PRO A 1 183 ? 40.330 -0.348 -82.645 1.00 79.94 183 PRO A C 1
ATOM 1443 O O . PRO A 1 183 ? 41.537 -0.389 -82.866 1.00 79.94 183 PRO A O 1
ATOM 1446 N N . THR A 1 184 ? 39.584 0.720 -82.946 1.00 81.31 184 THR A N 1
ATOM 1447 C CA . THR A 1 184 ? 40.115 1.952 -83.550 1.00 81.31 184 THR A CA 1
ATOM 1448 C C . THR A 1 184 ? 41.079 2.679 -82.609 1.00 81.31 184 THR A C 1
ATOM 1450 O O . THR A 1 184 ? 42.158 3.086 -83.029 1.00 81.31 184 THR A O 1
ATOM 1453 N N . GLY A 1 185 ? 40.744 2.777 -81.317 1.00 82.06 185 GLY A N 1
ATOM 1454 C CA . GLY A 1 185 ? 41.612 3.399 -80.312 1.00 82.06 185 GLY A CA 1
ATOM 1455 C C . GLY A 1 185 ? 42.938 2.659 -80.119 1.00 82.06 185 GLY A C 1
ATOM 1456 O O . GLY A 1 185 ? 43.968 3.298 -79.934 1.00 82.06 185 GLY A O 1
ATOM 1457 N N . LYS A 1 186 ? 42.952 1.325 -80.232 1.00 83.31 186 LYS A N 1
ATOM 1458 C CA . LYS A 1 186 ? 44.195 0.531 -80.189 1.00 83.31 186 LYS A CA 1
ATOM 1459 C C . LYS A 1 186 ? 45.103 0.822 -81.379 1.00 83.31 186 LYS A C 1
ATOM 1461 O O . LYS A 1 186 ? 46.312 0.931 -81.211 1.00 83.31 186 LYS A O 1
ATOM 1466 N N . GLN A 1 187 ? 44.524 0.984 -82.566 1.00 84.75 187 GLN A N 1
ATOM 1467 C CA . GLN A 1 187 ? 45.286 1.333 -83.762 1.00 84.75 187 GLN A CA 1
ATOM 1468 C C . GLN A 1 187 ? 45.894 2.739 -83.645 1.00 84.75 187 GLN A C 1
ATOM 1470 O O . GLN A 1 187 ? 47.079 2.919 -83.920 1.00 84.75 187 GLN A O 1
ATOM 1475 N N . GLU A 1 188 ? 45.118 3.723 -83.180 1.00 86.25 188 GLU A N 1
ATOM 1476 C CA . GLU A 1 188 ? 45.614 5.084 -82.922 1.00 86.25 188 GLU A CA 1
ATOM 1477 C C . GLU A 1 188 ? 46.709 5.122 -81.838 1.00 86.25 188 GLU A C 1
ATOM 1479 O O . GLU A 1 188 ? 47.668 5.897 -81.945 1.00 86.25 188 GLU A O 1
ATOM 1484 N N . LEU A 1 189 ? 46.590 4.276 -80.809 1.00 88.19 189 LEU A N 1
ATOM 1485 C CA . LEU A 1 189 ? 47.585 4.149 -79.745 1.00 88.19 189 LEU A CA 1
ATOM 1486 C C . LEU A 1 189 ? 48.895 3.582 -80.287 1.00 88.19 189 LEU A C 1
ATOM 1488 O O . LEU A 1 189 ? 49.947 4.163 -80.032 1.00 88.19 189 LEU A O 1
ATOM 1492 N N . GLY A 1 190 ? 48.827 2.517 -81.090 1.00 86.88 190 GLY A N 1
ATOM 1493 C CA . GLY A 1 190 ? 49.997 1.929 -81.742 1.00 86.88 190 GLY A CA 1
ATOM 1494 C C . GLY A 1 190 ? 50.744 2.940 -82.615 1.00 86.88 190 GLY A C 1
ATOM 1495 O O . GLY A 1 190 ? 51.958 3.072 -82.499 1.00 86.88 190 GLY A O 1
ATOM 1496 N N . VAL A 1 191 ? 50.022 3.747 -83.404 1.00 88.81 191 VAL A N 1
ATOM 1497 C CA . VAL A 1 191 ? 50.628 4.831 -84.204 1.00 88.81 191 VAL A CA 1
ATOM 1498 C C . VAL A 1 191 ? 51.314 5.872 -83.314 1.00 88.81 191 VAL A C 1
ATOM 1500 O O . VAL A 1 191 ? 52.407 6.338 -83.635 1.00 88.81 191 VAL A O 1
ATOM 1503 N N . SER A 1 192 ? 50.696 6.232 -82.186 1.00 87.94 192 SER A N 1
ATOM 1504 C CA . SER A 1 192 ? 51.273 7.193 -81.238 1.00 87.94 192 SER A CA 1
ATOM 1505 C C . SER A 1 192 ? 52.550 6.649 -80.588 1.00 87.94 192 SER A C 1
ATOM 1507 O O . SER A 1 192 ? 53.543 7.368 -80.511 1.00 87.94 192 SER A O 1
ATOM 1509 N N . ILE A 1 193 ? 52.542 5.378 -80.173 1.00 88.50 193 ILE A N 1
ATOM 1510 C CA . ILE A 1 193 ? 53.704 4.672 -79.615 1.00 88.50 193 ILE A CA 1
ATOM 1511 C C . ILE A 1 193 ? 54.844 4.656 -80.635 1.00 88.50 193 ILE A C 1
ATOM 1513 O O . ILE A 1 193 ? 55.931 5.134 -80.319 1.00 88.50 193 ILE A O 1
ATOM 1517 N N . SER A 1 194 ? 54.587 4.211 -81.869 1.00 88.38 194 SER A N 1
ATOM 1518 C CA . SER A 1 194 ? 55.616 4.142 -82.914 1.00 88.38 194 SER A CA 1
ATOM 1519 C C . SER A 1 194 ? 56.187 5.514 -83.277 1.00 88.38 194 SER A C 1
ATOM 1521 O O . SER A 1 194 ? 57.393 5.638 -83.474 1.00 88.38 194 SER A O 1
ATOM 1523 N N . ARG A 1 195 ? 55.357 6.569 -83.319 1.00 87.62 195 ARG A N 1
ATOM 1524 C CA . ARG A 1 195 ? 55.832 7.941 -83.577 1.00 87.62 195 ARG A CA 1
ATOM 1525 C C . ARG A 1 195 ? 56.768 8.437 -82.473 1.00 87.62 195 ARG A C 1
ATOM 1527 O O . ARG A 1 195 ? 57.793 9.042 -82.776 1.00 87.62 195 ARG A O 1
ATOM 1534 N N . LEU A 1 196 ? 56.411 8.206 -81.206 1.00 88.31 196 LEU A N 1
ATOM 1535 C CA . LEU A 1 196 ? 57.252 8.589 -80.068 1.00 88.31 196 LEU A CA 1
ATOM 1536 C C . LEU A 1 196 ? 58.549 7.772 -80.038 1.00 88.31 196 LEU A C 1
ATOM 1538 O O . LEU A 1 196 ? 59.602 8.332 -79.739 1.00 88.31 196 LEU A O 1
ATOM 1542 N N . GLU A 1 197 ? 58.476 6.477 -80.361 1.00 89.06 197 GLU A N 1
ATOM 1543 C CA . GLU A 1 197 ? 59.640 5.592 -80.426 1.00 89.06 197 GLU A CA 1
ATOM 1544 C C . GLU A 1 197 ? 60.649 6.052 -81.477 1.00 89.06 197 GLU A C 1
ATOM 1546 O O . GLU A 1 197 ? 61.816 6.272 -81.155 1.00 89.06 197 GLU A O 1
ATOM 1551 N N . HIS A 1 198 ? 60.181 6.301 -82.698 1.00 86.62 198 HIS A N 1
ATOM 1552 C CA . HIS A 1 198 ? 61.045 6.714 -83.797 1.00 86.62 198 HIS A CA 1
ATOM 1553 C C . HIS A 1 198 ? 61.719 8.071 -83.534 1.00 86.62 198 HIS A C 1
ATOM 1555 O O . HIS A 1 198 ? 62.934 8.199 -83.676 1.00 86.62 198 HIS A O 1
ATOM 1561 N N . TYR A 1 199 ? 60.953 9.070 -83.072 1.00 87.81 199 TYR A N 1
ATOM 1562 C CA . TYR A 1 199 ? 61.474 10.427 -82.877 1.00 87.81 199 TYR A CA 1
ATOM 1563 C C . TYR A 1 199 ? 62.473 10.538 -81.713 1.00 87.81 199 TYR A C 1
ATOM 1565 O O . TYR A 1 199 ? 63.487 11.221 -81.841 1.00 87.81 199 TYR A O 1
ATOM 1573 N N . TYR A 1 200 ? 62.201 9.890 -80.571 1.00 85.12 200 TYR A N 1
ATOM 1574 C CA . TYR A 1 200 ? 63.020 10.050 -79.358 1.00 85.12 200 TYR A CA 1
ATOM 1575 C C . TYR A 1 200 ? 64.067 8.950 -79.142 1.00 85.12 200 TYR A C 1
ATOM 1577 O O . TYR A 1 200 ? 65.003 9.175 -78.371 1.00 85.12 200 TYR A O 1
ATOM 1585 N N . PHE A 1 201 ? 63.927 7.778 -79.773 1.00 85.81 201 PHE A N 1
ATOM 1586 C CA . PHE A 1 201 ? 64.808 6.625 -79.530 1.00 85.81 201 PHE A CA 1
ATOM 1587 C C . PHE A 1 201 ? 65.513 6.080 -80.777 1.00 85.81 201 PHE A C 1
ATOM 1589 O O . PHE A 1 201 ? 66.426 5.269 -80.625 1.00 85.81 201 PHE A O 1
ATOM 1596 N N . GLU A 1 202 ? 65.147 6.530 -81.978 1.00 85.12 202 GLU A N 1
ATOM 1597 C CA . GLU A 1 202 ? 65.819 6.150 -83.224 1.00 85.12 202 GLU A CA 1
ATOM 1598 C C . GLU A 1 202 ? 66.434 7.376 -83.919 1.00 85.12 202 GLU A C 1
ATOM 1600 O O . GLU A 1 202 ? 67.417 7.934 -83.429 1.00 85.12 202 GLU A O 1
ATOM 1605 N N . THR A 1 203 ? 65.885 7.785 -85.067 1.00 76.50 203 THR A N 1
ATOM 1606 C CA . THR A 1 203 ? 66.336 8.950 -85.834 1.00 76.50 203 THR A CA 1
ATOM 1607 C C . THR A 1 203 ? 65.237 10.009 -85.791 1.00 76.50 203 THR A C 1
ATOM 1609 O O . THR A 1 203 ? 64.134 9.739 -86.263 1.00 76.50 203 THR A O 1
ATOM 1612 N N . PRO A 1 204 ? 65.496 11.208 -85.241 1.00 75.62 204 PRO A N 1
ATOM 1613 C CA . PRO A 1 204 ? 64.489 12.256 -85.176 1.00 75.62 204 PRO A CA 1
ATOM 1614 C C . PRO A 1 204 ? 64.153 12.741 -86.588 1.00 75.62 204 PRO A C 1
ATOM 1616 O O . PRO A 1 204 ? 64.931 13.458 -87.219 1.00 75.62 204 PRO A O 1
ATOM 1619 N N . GLU A 1 205 ? 62.985 12.339 -87.081 1.00 69.06 205 GLU A N 1
ATOM 1620 C CA . GLU A 1 205 ? 62.441 12.756 -88.368 1.00 69.06 205 GLU A CA 1
ATOM 1621 C C . GLU A 1 205 ? 61.065 13.409 -88.160 1.00 69.06 205 GLU A C 1
ATOM 1623 O O . GLU A 1 205 ? 60.182 12.856 -87.500 1.00 69.06 205 GLU A O 1
ATOM 1628 N N . GLY A 1 206 ? 60.882 14.614 -88.710 1.00 74.44 206 GLY A N 1
ATOM 1629 C CA . GLY A 1 206 ? 59.626 15.367 -88.631 1.00 74.44 206 GLY A CA 1
ATOM 1630 C C . GLY A 1 206 ? 59.502 16.320 -87.434 1.00 74.44 206 GLY A C 1
ATOM 1631 O O . GLY A 1 206 ? 60.489 16.799 -86.885 1.00 74.44 206 GLY A O 1
ATOM 1632 N N . GLU A 1 207 ? 58.256 16.658 -87.092 1.00 79.25 207 GLU A N 1
ATOM 1633 C CA . GLU A 1 207 ? 57.906 17.619 -86.037 1.00 79.25 207 GLU A CA 1
ATOM 1634 C C . GLU A 1 207 ? 57.923 16.975 -84.643 1.00 79.25 207 GLU A C 1
ATOM 1636 O O . GLU A 1 207 ? 57.353 15.889 -84.451 1.00 79.25 207 GLU A O 1
ATOM 1641 N N . GLU A 1 208 ? 58.518 17.688 -83.679 1.00 82.75 208 GLU A N 1
ATOM 1642 C CA . GLU A 1 208 ? 58.636 17.269 -82.282 1.00 82.75 208 GLU A CA 1
ATOM 1643 C C . GLU A 1 208 ? 57.268 16.913 -81.671 1.00 82.75 208 GLU A C 1
ATOM 1645 O O . GLU A 1 208 ? 56.366 17.754 -81.635 1.00 82.75 208 GLU A O 1
ATOM 1650 N N . PRO A 1 209 ? 57.079 15.673 -81.180 1.00 84.38 209 PRO A N 1
ATOM 1651 C CA . PRO A 1 209 ? 55.832 15.285 -80.534 1.00 84.38 209 PRO A CA 1
ATOM 1652 C C . PRO A 1 209 ? 55.613 16.014 -79.199 1.00 84.38 209 PRO A C 1
ATOM 1654 O O . PRO A 1 209 ? 56.428 15.918 -78.285 1.00 84.38 209 PRO A O 1
ATOM 1657 N N . ASP A 1 210 ? 54.453 16.656 -79.026 1.00 86.69 210 ASP A N 1
ATOM 1658 C CA . ASP A 1 210 ? 54.048 17.225 -77.735 1.00 86.69 210 ASP A CA 1
ATOM 1659 C C . ASP A 1 210 ? 53.647 16.114 -76.749 1.00 86.69 210 ASP A C 1
ATOM 1661 O O . ASP A 1 210 ? 52.521 15.604 -76.741 1.00 86.69 210 ASP A O 1
ATOM 1665 N N . LEU A 1 211 ? 54.595 15.742 -75.889 1.00 86.00 211 LEU A N 1
ATOM 1666 C CA . LEU A 1 211 ? 54.418 14.715 -74.865 1.00 86.00 211 LEU A CA 1
ATOM 1667 C C . LEU A 1 211 ? 53.270 15.027 -73.893 1.00 86.00 211 LEU A C 1
ATOM 1669 O O . LEU A 1 211 ? 52.609 14.105 -73.410 1.00 86.00 211 LEU A O 1
ATOM 1673 N N . ASN A 1 212 ? 53.014 16.304 -73.604 1.00 83.75 212 ASN A N 1
ATOM 1674 C CA . ASN A 1 212 ? 51.967 16.724 -72.678 1.00 83.75 212 ASN A CA 1
ATOM 1675 C C . ASN A 1 212 ? 50.588 16.502 -73.315 1.00 83.75 212 ASN A C 1
ATOM 1677 O O . ASN A 1 212 ? 49.738 15.804 -72.749 1.00 83.75 212 ASN A O 1
ATOM 1681 N N . ALA A 1 213 ? 50.414 16.971 -74.552 1.00 84.88 213 ALA A N 1
ATOM 1682 C CA . ALA A 1 213 ? 49.193 16.741 -75.319 1.00 84.88 213 ALA A CA 1
ATOM 1683 C C . ALA A 1 213 ? 48.894 15.242 -75.508 1.00 84.88 213 ALA A C 1
ATOM 1685 O O . ALA A 1 213 ? 47.744 14.814 -75.362 1.00 84.88 213 ALA A O 1
ATOM 1686 N N . VAL A 1 214 ? 49.922 14.427 -75.777 1.00 84.44 214 VAL A N 1
ATOM 1687 C CA . VAL A 1 214 ? 49.783 12.972 -75.956 1.00 84.44 214 VAL A CA 1
ATOM 1688 C C . VAL A 1 214 ? 49.299 12.294 -74.671 1.00 84.44 214 VAL A C 1
ATOM 1690 O O . VAL A 1 214 ? 48.324 11.542 -74.714 1.00 84.44 214 VAL A O 1
ATOM 1693 N N . VAL A 1 215 ? 49.910 12.579 -73.518 1.00 84.75 215 VAL A N 1
ATOM 1694 C CA . VAL A 1 215 ? 49.505 11.967 -72.239 1.00 84.75 215 VAL A CA 1
ATOM 1695 C C . VAL A 1 215 ? 48.072 12.340 -71.866 1.00 84.75 215 VAL A C 1
ATOM 1697 O O . VAL A 1 215 ? 47.277 11.463 -71.524 1.00 84.75 215 VAL A O 1
ATOM 1700 N N . HIS A 1 216 ? 47.711 13.622 -71.962 1.00 84.38 216 HIS A N 1
ATOM 1701 C CA . HIS A 1 216 ? 46.365 14.068 -71.604 1.00 84.38 216 HIS A CA 1
ATOM 1702 C C . HIS A 1 216 ? 45.291 13.485 -72.526 1.00 84.38 216 HIS A C 1
ATOM 1704 O O . HIS A 1 216 ? 44.218 13.113 -72.045 1.00 84.38 216 HIS A O 1
ATOM 1710 N N . ARG A 1 217 ? 45.574 13.346 -73.829 1.00 85.62 217 ARG A N 1
ATOM 1711 C CA . ARG A 1 217 ? 44.662 12.685 -74.774 1.00 85.62 217 ARG A CA 1
ATOM 1712 C C . ARG A 1 217 ? 44.367 11.248 -74.343 1.00 85.62 217 ARG A C 1
ATOM 1714 O O . ARG A 1 217 ? 43.198 10.879 -74.235 1.00 85.62 217 ARG A O 1
ATOM 1721 N N . TRP A 1 218 ? 45.403 10.461 -74.058 1.00 85.19 218 TRP A N 1
ATOM 1722 C CA . TRP A 1 218 ? 45.254 9.032 -73.771 1.00 85.19 218 TRP A CA 1
ATOM 1723 C C . TRP A 1 218 ? 44.702 8.735 -72.370 1.00 85.19 218 TRP A C 1
ATOM 1725 O O . TRP A 1 218 ? 43.895 7.819 -72.210 1.00 85.19 218 TRP A O 1
ATOM 1735 N N . VAL A 1 219 ? 45.032 9.547 -71.362 1.00 81.88 219 VAL A N 1
ATOM 1736 C CA . VAL A 1 219 ? 44.412 9.444 -70.027 1.00 81.88 219 VAL A CA 1
ATOM 1737 C C . VAL A 1 219 ? 42.919 9.794 -70.076 1.00 81.88 219 VAL A C 1
ATOM 1739 O O . VAL A 1 219 ? 42.111 9.152 -69.408 1.00 81.88 219 VAL A O 1
ATOM 1742 N N . ASN A 1 220 ? 42.518 10.769 -70.897 1.00 80.19 220 ASN A N 1
ATOM 1743 C CA . ASN A 1 220 ? 41.106 11.133 -71.042 1.00 80.19 220 ASN A CA 1
ATOM 1744 C C . ASN A 1 220 ? 40.303 10.113 -71.859 1.00 80.19 220 ASN A C 1
ATOM 1746 O O . ASN A 1 220 ? 39.139 9.886 -71.550 1.00 80.19 220 ASN A O 1
ATOM 1750 N N . GLN A 1 221 ? 40.905 9.480 -72.870 1.00 75.25 221 GLN A N 1
ATOM 1751 C CA . GLN A 1 221 ? 40.248 8.427 -73.659 1.00 75.25 221 GLN A CA 1
ATOM 1752 C C . GLN A 1 221 ? 40.078 7.098 -72.899 1.00 75.25 221 GLN A C 1
ATOM 1754 O O . GLN A 1 221 ? 39.339 6.232 -73.359 1.00 75.25 221 GLN A O 1
ATOM 1759 N N . THR A 1 222 ? 40.758 6.924 -71.760 1.00 70.44 222 THR A N 1
ATOM 1760 C CA . THR A 1 222 ? 40.698 5.711 -70.921 1.00 70.44 222 THR A CA 1
ATOM 1761 C C . THR A 1 222 ? 39.861 5.875 -69.645 1.00 70.44 222 THR A C 1
ATOM 1763 O O . THR A 1 222 ? 39.782 4.935 -68.848 1.00 70.44 222 THR A O 1
ATOM 1766 N N . ARG A 1 223 ? 39.250 7.051 -69.446 1.00 59.72 223 ARG A N 1
ATOM 1767 C CA . ARG A 1 223 ? 38.234 7.313 -68.414 1.00 59.72 223 ARG A CA 1
ATOM 1768 C C . ARG A 1 223 ? 36.869 6.784 -68.833 1.00 59.72 223 ARG A C 1
ATOM 1770 O O . ARG A 1 223 ? 36.179 6.271 -67.927 1.00 59.72 223 ARG A O 1
#

Foldseek 3Di:
DVCVVVLKDKDKDKDKDKAADDDPVQWWDFPKPFKDFPDKDWPGKDWDAADPPDDDRITIIMIMIITMIGGDAAAQAWDQKTAGIDTPDPPDDDWDWDADPNDTDTDDRMDTDPHTHYDHPPVPVVVVVVVVVVVVVVVVVVVVVPPDDPPPPPLPDDDDPDQDLVVLLVRLVVVLVVPQADPVVNVVSVVVNVLSCCCPPNPNDDDDDDSVVSRVVSSVRND

pLDDT: mean 84.81, std 11.07, range [45.62, 97.31]